Protein AF-A0A5N6W414-F1 (afdb_monomer)

Mean predicted aligned error: 6.63 Å

Organism: NCBI:txid1034304

Secondary structure (DSSP, 8-state):
-GGGTTS---SHHHHHHHHHHTT---PPPTT--HHHHHHHHHHHHHHHSTT-GGGG----TT--S-TT--S-SSGGGGGGGGGEEEPP-----------TTEEEEEEEEE--SSSSEEEEE-SEEE--SSS-PPEEEEEEEE-TTT-EEEES-SS--EEE-S--EEEEEEEETTS-EEES---

Radius of gyration: 15.77 Å; Cα contacts (8 Å, |Δi|>4): 378; chains: 1; bounding box: 46×35×44 Å

Foldseek 3Di:
DQVCQPPDQQALVSLVVVCVVVVHDDDDDPPDGSQLSQLLVLQRCCLVPVQALCQQQFADPVPPDFQQFSGDSDSNSCNVVPQKDAQDDDDDDDRDPDDSWKDKHKWWWDDPDDPQKTWTFRRIAGDDPDDDFFTKTFIWHQDPVVQWITGPHRHGIDGDDDDTDIWMWMQGSVNIIGTDDDD

Nearest PDB structures (foldseek):
  4j8t-assembly5_B  TM=4.044E-01  e=8.970E+00  Pseudomonas aeruginosa PAO1
  8u15-assembly1_A  TM=1.781E-01  e=3.665E+00  Homo sapiens
  8tzx-assembly1_A  TM=1.315E-01  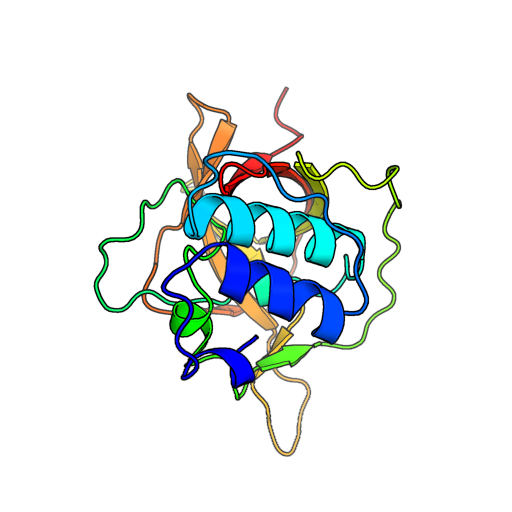e=3.253E+00  Homo sapiens

Structure (mmCIF, N/CA/C/O backbone):
data_AF-A0A5N6W414-F1
#
_entry.id   AF-A0A5N6W414-F1
#
loop_
_atom_site.group_PDB
_atom_site.id
_atom_site.type_symbol
_atom_site.label_atom_id
_atom_site.label_alt_id
_atom_site.label_comp_id
_atom_site.label_asym_id
_atom_site.label_entity_id
_atom_site.label_seq_id
_atom_site.pdbx_PDB_ins_code
_atom_site.Cartn_x
_atom_site.Cartn_y
_atom_site.Cartn_z
_atom_site.occupancy
_atom_site.B_iso_or_equiv
_atom_site.auth_seq_id
_atom_site.auth_comp_id
_atom_site.auth_asym_id
_atom_site.auth_atom_id
_atom_site.pdbx_PDB_model_num
ATOM 1 N N . MET A 1 1 ? -6.319 -2.894 -8.628 1.00 87.75 1 MET A N 1
ATOM 2 C CA . MET A 1 1 ? -5.210 -3.380 -9.493 1.00 87.75 1 MET A CA 1
ATOM 3 C C . MET A 1 1 ? -5.214 -4.884 -9.817 1.00 87.75 1 MET A C 1
ATOM 5 O O . MET A 1 1 ? -4.346 -5.335 -10.554 1.00 87.75 1 MET A O 1
ATOM 9 N N . SER A 1 2 ? -6.206 -5.665 -9.379 1.00 90.81 2 SER A N 1
ATOM 10 C CA . SER A 1 2 ? -6.250 -7.133 -9.552 1.00 90.81 2 SER A CA 1
ATOM 11 C C . SER A 1 2 ? -6.187 -7.644 -10.997 1.00 90.81 2 SER A C 1
ATOM 13 O O . SER A 1 2 ? -5.600 -8.690 -11.252 1.00 90.81 2 SER A O 1
ATOM 15 N N . TRP A 1 3 ? -6.728 -6.898 -11.964 1.00 90.00 3 TRP A N 1
ATOM 16 C CA . TRP A 1 3 ? -6.687 -7.264 -13.388 1.00 90.00 3 TRP A CA 1
ATOM 17 C C . TRP A 1 3 ? -5.260 -7.366 -13.956 1.00 90.00 3 TRP A C 1
ATOM 19 O O . TRP A 1 3 ? -5.049 -8.025 -14.974 1.00 90.00 3 TRP A O 1
ATOM 29 N N . ALA A 1 4 ? -4.282 -6.712 -13.322 1.00 89.38 4 ALA A N 1
ATOM 30 C CA . ALA A 1 4 ? -2.883 -6.755 -13.729 1.00 89.38 4 ALA A CA 1
ATOM 31 C C . ALA A 1 4 ? -2.127 -7.938 -13.100 1.00 89.38 4 ALA A C 1
ATOM 33 O O . ALA A 1 4 ? -1.052 -8.278 -13.573 1.00 89.38 4 ALA A O 1
ATOM 34 N N . ALA A 1 5 ? -2.671 -8.606 -12.081 1.00 89.00 5 ALA A N 1
ATOM 35 C CA . ALA A 1 5 ? -1.917 -9.533 -11.236 1.00 89.00 5 ALA A CA 1
ATOM 36 C C . ALA A 1 5 ? -1.292 -10.736 -11.968 1.00 89.00 5 ALA A C 1
ATOM 38 O O . ALA A 1 5 ? -0.283 -11.271 -11.520 1.00 89.00 5 ALA A O 1
ATOM 39 N N . THR A 1 6 ? -1.867 -11.155 -13.098 1.00 85.06 6 THR A N 1
ATOM 40 C CA . THR A 1 6 ? -1.380 -12.292 -13.901 1.00 85.06 6 THR A CA 1
ATOM 41 C C . THR A 1 6 ? -0.404 -11.893 -15.007 1.00 85.06 6 THR A C 1
ATOM 43 O O . THR A 1 6 ? 0.127 -12.757 -15.706 1.00 85.06 6 THR A O 1
ATOM 46 N N . ARG A 1 7 ? -0.170 -10.593 -15.209 1.00 83.06 7 ARG A N 1
ATOM 47 C CA . ARG A 1 7 ? 0.757 -10.103 -16.231 1.00 83.06 7 ARG A CA 1
ATOM 48 C C . ARG A 1 7 ? 2.195 -10.171 -15.713 1.00 83.06 7 ARG A C 1
ATOM 50 O O . ARG A 1 7 ? 2.460 -9.981 -14.530 1.00 83.06 7 ARG A O 1
ATOM 57 N N . ASN A 1 8 ? 3.136 -10.424 -16.621 1.00 78.31 8 ASN A N 1
ATOM 58 C CA . ASN A 1 8 ? 4.554 -10.470 -16.283 1.00 78.31 8 ASN A CA 1
ATOM 59 C C . ASN A 1 8 ? 5.132 -9.048 -16.197 1.00 78.31 8 ASN A C 1
ATOM 61 O O . ASN A 1 8 ? 5.276 -8.373 -17.217 1.00 78.31 8 ASN A O 1
ATOM 65 N N . TYR A 1 9 ? 5.490 -8.626 -14.984 1.00 80.06 9 TYR A N 1
ATOM 66 C CA . TYR A 1 9 ? 6.138 -7.346 -14.703 1.00 80.06 9 TYR A CA 1
ATOM 67 C C . TYR A 1 9 ? 7.567 -7.532 -14.199 1.00 80.06 9 TYR A C 1
ATOM 69 O O . TYR A 1 9 ? 7.955 -6.921 -13.218 1.00 80.06 9 TYR A O 1
ATOM 77 N N . ALA A 1 10 ? 8.375 -8.378 -14.839 1.00 76.44 10 ALA A N 1
ATOM 78 C CA . ALA A 1 10 ? 9.758 -8.606 -14.408 1.00 76.44 10 ALA A CA 1
ATOM 79 C C . ALA A 1 10 ? 10.692 -7.384 -14.578 1.00 76.44 10 ALA A C 1
ATOM 81 O O . ALA A 1 10 ? 11.828 -7.415 -14.109 1.00 76.44 10 ALA A O 1
ATOM 82 N N . THR A 1 11 ? 10.255 -6.317 -15.257 1.00 78.38 11 THR A N 1
ATOM 83 C CA . THR A 1 11 ? 11.082 -5.139 -15.563 1.00 78.38 11 THR A CA 1
ATOM 84 C C . THR A 1 11 ? 10.368 -3.829 -15.221 1.00 78.38 11 THR A C 1
ATOM 86 O O . THR A 1 11 ? 9.145 -3.725 -15.317 1.00 78.38 11 THR A O 1
ATOM 89 N N . SER A 1 12 ? 11.140 -2.788 -14.886 1.00 80.12 12 SER A N 1
ATOM 90 C CA . SER A 1 12 ? 10.622 -1.418 -14.704 1.00 80.12 12 SER A CA 1
ATOM 91 C C . SER A 1 12 ? 9.915 -0.890 -15.972 1.00 80.12 12 SER A C 1
ATOM 93 O O . SER A 1 12 ? 8.897 -0.206 -15.887 1.00 80.12 12 SER A O 1
ATOM 95 N N . ASP A 1 13 ? 10.353 -1.307 -17.168 1.00 79.50 13 ASP A N 1
ATOM 96 C CA . ASP A 1 13 ? 9.666 -1.004 -18.436 1.00 79.50 13 ASP A CA 1
ATOM 97 C C . ASP A 1 13 ? 8.224 -1.533 -18.488 1.00 79.50 13 ASP A C 1
ATOM 99 O O . ASP A 1 13 ? 7.312 -0.853 -18.973 1.00 79.50 13 ASP A O 1
ATOM 103 N N . ALA A 1 14 ? 7.991 -2.729 -17.944 1.00 82.25 14 ALA A N 1
ATOM 104 C CA . ALA A 1 14 ? 6.652 -3.296 -17.860 1.00 82.25 14 ALA A CA 1
ATOM 105 C C . ALA A 1 14 ? 5.765 -2.489 -16.893 1.00 82.25 14 ALA A C 1
ATOM 107 O O . ALA A 1 14 ? 4.592 -2.253 -17.189 1.00 82.25 14 ALA A O 1
ATOM 108 N N . VAL A 1 15 ? 6.323 -1.992 -15.781 1.00 83.56 15 VAL A N 1
ATOM 109 C CA . VAL A 1 15 ? 5.617 -1.089 -14.853 1.00 83.56 15 VAL A CA 1
ATOM 110 C C . VAL A 1 15 ? 5.290 0.241 -15.529 1.00 83.56 15 VAL A C 1
ATOM 112 O O . VAL A 1 15 ? 4.165 0.726 -15.433 1.00 83.56 15 VAL A O 1
ATOM 115 N N . HIS A 1 16 ? 6.209 0.807 -16.310 1.00 84.44 16 HIS A N 1
ATOM 116 C CA . HIS A 1 16 ? 5.942 2.030 -17.067 1.00 84.44 16 HIS A CA 1
ATOM 117 C C . HIS A 1 16 ? 4.853 1.877 -18.132 1.00 84.44 16 HIS A C 1
ATOM 119 O O . HIS A 1 16 ? 4.285 2.885 -18.544 1.00 84.44 16 HIS A O 1
ATOM 125 N N . SER A 1 17 ? 4.508 0.656 -18.543 1.00 86.38 17 SER A N 1
ATOM 126 C CA . SER A 1 17 ? 3.346 0.419 -19.407 1.00 86.38 17 SER A CA 1
ATOM 127 C C . SER A 1 17 ? 2.013 0.577 -18.655 1.00 86.38 17 SER A C 1
ATOM 129 O O . SER A 1 17 ? 1.001 0.915 -19.267 1.00 86.38 17 SER A O 1
ATOM 131 N N . LEU A 1 18 ? 1.995 0.401 -17.325 1.00 86.25 18 LEU A N 1
ATOM 132 C CA . LEU A 1 18 ? 0.796 0.591 -16.496 1.00 86.25 18 LEU A CA 1
ATOM 133 C C . LEU A 1 18 ? 0.374 2.056 -16.397 1.00 86.25 18 LEU A C 1
ATOM 135 O O . LEU A 1 18 ? -0.824 2.330 -16.384 1.00 86.25 18 LEU A O 1
ATOM 139 N N . LYS A 1 19 ? 1.323 3.001 -16.377 1.00 83.88 19 LYS A N 1
ATOM 140 C CA . LYS A 1 19 ? 0.998 4.435 -16.258 1.00 83.88 19 LYS A CA 1
ATOM 141 C C . LYS A 1 19 ? 0.050 4.908 -17.368 1.00 83.88 19 LYS A C 1
ATOM 143 O O . LYS A 1 19 ? -0.863 5.681 -17.107 1.00 83.88 19 LYS A O 1
ATOM 148 N N . GLY A 1 20 ? 0.212 4.369 -18.583 1.00 81.56 20 GLY A N 1
ATOM 149 C CA . GLY A 1 20 ? -0.663 4.660 -19.720 1.00 81.56 20 GLY A CA 1
ATOM 150 C C . GLY A 1 20 ? -2.079 4.112 -19.538 1.00 81.56 20 GLY A C 1
ATOM 151 O O . GLY A 1 20 ? -3.034 4.755 -19.953 1.00 81.56 20 GLY A O 1
ATOM 152 N N . MET A 1 21 ? -2.235 2.969 -18.862 1.00 86.31 21 MET A N 1
ATOM 153 C CA . MET A 1 21 ? -3.556 2.406 -18.554 1.00 86.31 21 MET A CA 1
ATOM 154 C C . MET A 1 21 ? -4.308 3.210 -17.489 1.00 86.31 21 MET A C 1
ATOM 156 O O . MET A 1 21 ? -5.531 3.272 -17.537 1.00 86.31 21 MET A O 1
ATOM 160 N N . PHE A 1 22 ? -3.584 3.834 -16.558 1.00 84.69 22 PHE A N 1
ATOM 161 C CA . PHE A 1 22 ? -4.154 4.739 -15.556 1.00 84.69 22 PHE A CA 1
ATOM 162 C C . PHE A 1 22 ? -4.227 6.198 -16.022 1.00 84.69 22 PHE A C 1
ATOM 164 O O . PHE A 1 22 ? -4.724 7.042 -15.288 1.00 84.69 22 PHE A O 1
ATOM 171 N N . ASN A 1 23 ? -3.750 6.504 -17.234 1.00 85.50 23 ASN A N 1
ATOM 172 C CA . ASN A 1 23 ? -3.661 7.867 -17.759 1.00 85.50 23 ASN A CA 1
ATOM 173 C C . ASN A 1 23 ? -2.905 8.835 -16.819 1.00 85.50 23 ASN A C 1
ATOM 175 O O . ASN A 1 23 ? -3.286 9.994 -16.670 1.00 85.50 23 ASN A O 1
ATOM 179 N N . VAL A 1 24 ? -1.828 8.356 -16.183 1.00 85.81 24 VAL A N 1
ATOM 180 C CA . VAL A 1 24 ? -0.984 9.153 -15.279 1.00 85.81 24 VAL A CA 1
ATOM 181 C C . VAL A 1 24 ? 0.400 9.406 -15.872 1.00 85.81 24 VAL A C 1
ATOM 183 O O . VAL A 1 24 ? 0.949 8.589 -16.621 1.00 85.81 24 VAL A O 1
ATOM 186 N N . SER A 1 25 ? 0.990 10.548 -15.518 1.00 84.56 25 SER A N 1
ATOM 187 C CA . SER A 1 25 ? 2.354 10.901 -15.912 1.00 84.56 25 SER A CA 1
ATOM 188 C C . SER A 1 25 ? 3.340 10.479 -14.830 1.00 84.56 25 SER A C 1
ATOM 190 O O . SER A 1 25 ? 3.178 10.837 -13.673 1.00 84.56 25 SER A O 1
ATOM 192 N N . MET A 1 26 ? 4.365 9.725 -15.221 1.00 84.81 26 MET A N 1
ATOM 193 C CA . MET A 1 26 ? 5.461 9.298 -14.351 1.00 84.81 26 MET A CA 1
ATOM 194 C C . MET A 1 26 ? 6.759 9.313 -15.153 1.00 84.81 26 MET A C 1
ATOM 196 O O . MET A 1 26 ? 6.832 8.705 -16.237 1.00 84.81 26 MET A O 1
ATOM 200 N N . THR A 1 27 ? 7.787 9.969 -14.617 1.00 84.69 27 THR A N 1
ATOM 201 C CA . THR A 1 27 ? 9.096 10.062 -15.277 1.00 84.69 27 THR A CA 1
ATOM 202 C C . THR A 1 27 ? 9.930 8.818 -14.983 1.00 84.69 27 THR A C 1
ATOM 204 O O . THR A 1 27 ? 10.053 8.391 -13.834 1.00 84.69 27 THR A O 1
ATOM 207 N N . ARG A 1 28 ? 10.532 8.221 -16.015 1.00 83.75 28 ARG A N 1
ATOM 208 C CA . ARG A 1 28 ? 11.426 7.066 -15.853 1.00 83.75 28 ARG A CA 1
ATOM 209 C C . ARG A 1 28 ? 12.725 7.490 -15.168 1.00 83.75 28 ARG A C 1
ATOM 211 O O . ARG A 1 28 ? 13.357 8.442 -15.621 1.00 83.75 28 ARG A O 1
ATOM 218 N N . LYS A 1 29 ? 13.143 6.769 -14.122 1.00 86.62 29 LYS A N 1
ATOM 219 C CA . LYS A 1 29 ? 14.473 6.931 -13.512 1.00 86.62 29 LYS A CA 1
ATOM 220 C C . LYS A 1 29 ? 15.451 5.898 -14.088 1.00 86.62 29 LYS A C 1
ATOM 222 O O . LYS A 1 29 ? 15.064 4.794 -14.470 1.00 86.62 29 LYS A O 1
ATOM 227 N N . ILE A 1 30 ? 16.725 6.274 -14.194 1.00 79.88 30 ILE A N 1
ATOM 228 C CA . ILE A 1 30 ? 17.803 5.372 -14.632 1.00 79.88 30 ILE A CA 1
ATOM 229 C C . ILE A 1 30 ? 18.145 4.431 -13.465 1.00 79.88 30 ILE A C 1
ATOM 231 O O . ILE A 1 30 ? 18.254 4.893 -12.334 1.00 79.88 30 ILE A O 1
ATOM 235 N N . ASN A 1 31 ? 18.330 3.135 -13.744 1.00 83.81 31 ASN A N 1
ATOM 236 C CA . ASN A 1 31 ? 18.654 2.083 -12.760 1.00 83.81 31 ASN A CA 1
ATOM 237 C C . ASN A 1 31 ? 17.603 1.860 -11.658 1.00 83.81 31 ASN A C 1
ATOM 239 O O . ASN A 1 31 ? 17.925 1.369 -10.581 1.00 83.81 31 ASN A O 1
ATOM 243 N N . GLU A 1 32 ? 16.348 2.207 -11.923 1.00 89.00 32 GLU A N 1
ATOM 244 C CA . GLU A 1 32 ? 15.246 1.968 -10.997 1.00 89.00 32 GLU A CA 1
ATOM 245 C C . GLU A 1 32 ? 14.843 0.488 -10.978 1.00 89.00 32 GLU A C 1
ATOM 247 O O . GLU A 1 32 ? 14.659 -0.129 -12.035 1.00 89.00 32 GLU A O 1
ATOM 252 N N . SER A 1 33 ? 14.696 -0.082 -9.779 1.00 91.00 33 SER A N 1
ATOM 253 C CA . SER A 1 33 ? 14.178 -1.440 -9.639 1.00 91.00 33 SER A CA 1
ATOM 254 C C . SER A 1 33 ? 12.692 -1.496 -10.010 1.00 91.00 33 SER A C 1
ATOM 256 O O . SER A 1 33 ? 11.996 -0.484 -10.097 1.00 91.00 33 SER A O 1
ATOM 258 N N . MET A 1 34 ? 12.178 -2.698 -10.251 1.00 91.44 34 MET A N 1
ATOM 259 C CA . MET A 1 34 ? 10.762 -2.867 -10.567 1.00 91.44 34 MET A CA 1
ATOM 260 C C . MET A 1 34 ? 9.852 -2.441 -9.404 1.00 91.44 34 MET A C 1
ATOM 262 O O . MET A 1 34 ? 8.878 -1.728 -9.643 1.00 91.44 34 MET A O 1
ATOM 266 N N . SER A 1 35 ? 10.201 -2.814 -8.168 1.00 92.19 35 SER A N 1
ATOM 267 C CA . SER A 1 35 ? 9.450 -2.435 -6.966 1.00 92.19 35 SER A CA 1
ATOM 268 C C . SER A 1 35 ? 9.484 -0.927 -6.735 1.00 92.19 35 SER A C 1
ATOM 270 O O . SER A 1 35 ? 8.439 -0.345 -6.475 1.00 92.19 35 SER A O 1
ATOM 272 N N . ASP A 1 36 ? 10.631 -0.267 -6.930 1.00 92.19 36 ASP A N 1
ATOM 273 C CA . ASP A 1 36 ? 10.733 1.194 -6.775 1.00 92.19 36 ASP A CA 1
ATOM 274 C C . ASP A 1 36 ? 9.863 1.929 -7.804 1.00 92.19 36 ASP A C 1
ATOM 276 O O . ASP A 1 36 ? 9.103 2.840 -7.460 1.00 92.19 36 ASP A O 1
ATOM 280 N N . ALA A 1 37 ? 9.907 1.488 -9.068 1.00 92.62 37 ALA A N 1
ATOM 281 C CA . ALA A 1 37 ? 9.039 2.028 -10.110 1.00 92.62 37 ALA A CA 1
ATOM 282 C C . ALA A 1 37 ? 7.557 1.807 -9.767 1.00 92.62 37 ALA A C 1
ATOM 284 O O . ALA A 1 37 ? 6.717 2.678 -10.004 1.00 92.62 37 ALA A O 1
ATOM 285 N N . PHE A 1 38 ? 7.220 0.651 -9.194 1.00 94.38 38 PHE A N 1
ATOM 286 C CA . PHE A 1 38 ? 5.847 0.333 -8.833 1.00 94.38 38 PHE A CA 1
ATOM 287 C C . PHE A 1 38 ? 5.367 1.104 -7.596 1.00 94.38 38 PHE A C 1
ATOM 289 O O . PHE A 1 38 ? 4.232 1.573 -7.592 1.00 94.38 38 PHE A O 1
ATOM 296 N N . HIS A 1 39 ? 6.209 1.329 -6.587 1.00 94.94 39 HIS A N 1
ATOM 297 C CA . HIS A 1 39 ? 5.895 2.191 -5.444 1.00 94.94 39 HIS A CA 1
ATOM 298 C C . HIS A 1 39 ? 5.621 3.628 -5.882 1.00 94.94 39 HIS A C 1
ATOM 300 O O . HIS A 1 39 ? 4.617 4.215 -5.488 1.00 94.94 39 HIS A O 1
ATOM 306 N N . ARG A 1 40 ? 6.450 4.188 -6.766 1.00 93.00 40 ARG A N 1
ATOM 307 C CA . ARG A 1 40 ? 6.208 5.534 -7.305 1.00 93.00 40 ARG A CA 1
ATOM 308 C C . ARG A 1 40 ? 4.929 5.618 -8.124 1.00 93.00 40 ARG A C 1
ATOM 310 O O . ARG A 1 40 ? 4.203 6.599 -8.003 1.00 93.00 40 ARG A O 1
ATOM 317 N N . LEU A 1 41 ? 4.626 4.595 -8.927 1.00 93.00 41 LEU A N 1
ATOM 318 C CA . LEU A 1 41 ? 3.341 4.529 -9.619 1.00 93.00 41 LEU A CA 1
ATOM 319 C C . LEU A 1 41 ? 2.186 4.553 -8.610 1.00 93.00 41 LEU A C 1
ATOM 321 O O . LEU A 1 41 ? 1.246 5.313 -8.799 1.00 93.00 41 LEU A O 1
ATOM 325 N N . GLN A 1 42 ? 2.267 3.775 -7.529 1.00 94.31 42 GLN A N 1
ATOM 326 C CA . GLN A 1 42 ? 1.251 3.773 -6.473 1.00 94.31 42 GLN A CA 1
ATOM 327 C C . GLN A 1 42 ? 1.126 5.141 -5.783 1.00 94.31 42 GLN A C 1
ATOM 329 O O . GLN A 1 42 ? 0.006 5.591 -5.574 1.00 94.31 42 GLN A O 1
ATOM 334 N N . VAL A 1 43 ? 2.231 5.849 -5.515 1.00 92.12 43 VAL A N 1
ATOM 335 C CA . VAL A 1 43 ? 2.214 7.236 -4.999 1.00 92.12 43 VAL A CA 1
ATOM 336 C C . VAL A 1 43 ? 1.462 8.178 -5.946 1.00 92.12 43 VAL A C 1
ATOM 338 O O . VAL A 1 43 ? 0.613 8.949 -5.505 1.00 92.12 43 VAL A O 1
ATOM 341 N N . ILE A 1 44 ? 1.705 8.083 -7.255 1.00 90.56 44 ILE A N 1
ATOM 342 C CA . ILE A 1 44 ? 1.007 8.901 -8.260 1.00 90.56 44 ILE A CA 1
ATOM 343 C C . ILE A 1 44 ? -0.481 8.535 -8.338 1.00 90.56 44 ILE A C 1
ATOM 345 O O . ILE A 1 44 ? -1.328 9.413 -8.507 1.00 90.56 44 ILE A O 1
ATOM 349 N N . LEU A 1 45 ? -0.823 7.250 -8.195 1.00 90.56 45 LEU A N 1
ATOM 350 C CA . LEU A 1 45 ? -2.216 6.809 -8.123 1.00 90.56 45 LEU A CA 1
ATOM 351 C C . LEU A 1 45 ? -2.909 7.353 -6.875 1.00 90.56 45 LEU A C 1
ATOM 353 O O . LEU A 1 45 ? -4.033 7.819 -6.990 1.00 90.56 45 LEU A O 1
ATOM 357 N N . ILE A 1 46 ? -2.238 7.371 -5.724 1.00 90.06 46 ILE A N 1
ATOM 358 C CA . ILE A 1 46 ? -2.758 7.984 -4.496 1.00 90.06 46 ILE A CA 1
ATOM 359 C C . ILE A 1 46 ? -3.014 9.482 -4.705 1.00 90.06 46 ILE A C 1
ATOM 361 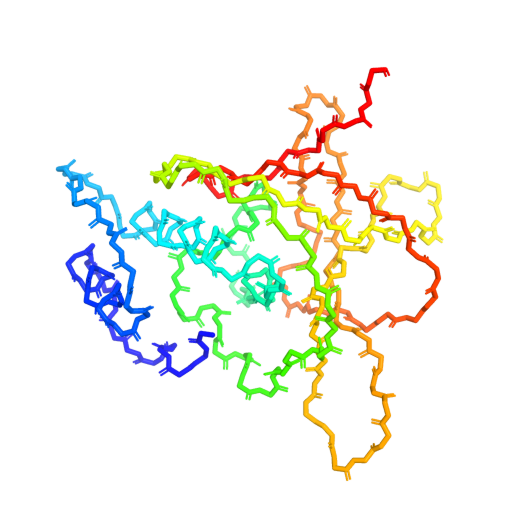O O . ILE A 1 46 ? -4.063 9.980 -4.318 1.00 90.06 46 ILE A O 1
ATOM 365 N N . GLN A 1 47 ? -2.103 10.205 -5.361 1.00 86.19 47 GLN A N 1
ATOM 366 C CA . GLN A 1 47 ? -2.308 11.626 -5.680 1.00 86.19 47 GLN A CA 1
ATOM 367 C C . GLN A 1 47 ? -3.475 11.845 -6.659 1.00 86.19 47 GLN A C 1
ATOM 369 O O . GLN A 1 47 ? -4.197 12.831 -6.552 1.00 86.19 47 GLN A O 1
ATOM 374 N N . SER A 1 48 ? -3.658 10.933 -7.619 1.00 85.44 48 SER A N 1
ATOM 375 C CA . SER A 1 48 ? -4.684 11.044 -8.669 1.00 85.44 48 SER A CA 1
ATOM 376 C C . SER A 1 48 ? -6.070 10.569 -8.214 1.00 85.44 48 SER A C 1
ATOM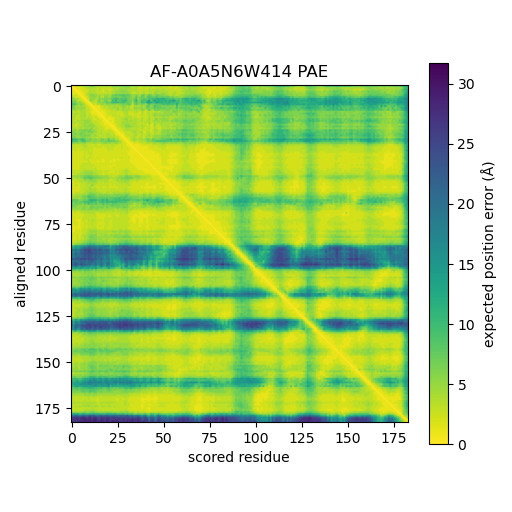 378 O O . SER A 1 48 ? -7.085 11.035 -8.729 1.00 85.44 48 SER A O 1
ATOM 380 N N . TYR A 1 49 ? -6.109 9.630 -7.267 1.00 85.50 49 TYR A N 1
ATOM 381 C CA . TYR A 1 49 ? -7.294 8.928 -6.769 1.00 85.50 49 TYR A CA 1
ATOM 382 C C . TYR A 1 49 ? -7.239 8.832 -5.241 1.00 85.50 49 TYR A C 1
ATOM 384 O O . TYR A 1 49 ? -7.300 7.759 -4.652 1.00 85.50 49 TYR A O 1
ATOM 392 N N . SER A 1 50 ? -7.109 9.976 -4.593 1.00 79.81 50 SER A N 1
ATOM 393 C CA . SER A 1 50 ? -6.944 10.144 -3.144 1.00 79.81 50 SER A CA 1
ATOM 394 C C . SER A 1 50 ? -8.009 9.496 -2.257 1.00 79.81 50 SER A C 1
ATOM 396 O O . SER A 1 50 ? -7.745 9.201 -1.095 1.00 79.81 50 SER A O 1
ATOM 398 N N . TYR A 1 51 ? -9.205 9.266 -2.794 1.00 83.75 51 TYR A N 1
ATOM 399 C CA . TYR A 1 51 ? -10.294 8.572 -2.112 1.00 83.75 51 TYR A CA 1
ATOM 400 C C . TYR A 1 51 ? -10.201 7.044 -2.221 1.00 83.75 51 TYR A C 1
ATOM 402 O O . TYR A 1 51 ? -10.900 6.336 -1.496 1.00 83.75 51 TYR A O 1
ATOM 410 N N . ASP A 1 52 ? -9.389 6.523 -3.145 1.00 87.62 52 ASP A N 1
ATOM 411 C CA . ASP A 1 52 ? -9.216 5.095 -3.391 1.00 87.62 52 ASP A CA 1
ATOM 412 C C . ASP A 1 52 ? -8.005 4.560 -2.621 1.00 87.62 52 ASP A C 1
ATOM 414 O O . ASP A 1 52 ? -6.877 4.485 -3.113 1.00 87.62 52 ASP A O 1
ATOM 418 N N . LEU A 1 53 ? -8.264 4.129 -1.388 1.00 91.06 53 LEU A N 1
ATOM 419 C CA . LEU A 1 53 ? -7.255 3.514 -0.528 1.00 91.06 53 LEU A CA 1
ATOM 420 C C . LEU A 1 53 ? -7.150 1.993 -0.738 1.00 91.06 53 LEU A C 1
ATOM 422 O O . LEU A 1 53 ? -6.435 1.315 0.004 1.00 91.06 53 LEU A O 1
ATOM 426 N N . SER A 1 54 ? -7.778 1.435 -1.786 1.00 92.94 54 SER A N 1
ATOM 427 C CA . SER A 1 54 ? -7.613 0.017 -2.153 1.00 92.94 54 SER A CA 1
ATOM 428 C C . SER A 1 54 ? -6.171 -0.331 -2.545 1.00 92.94 54 SER A C 1
ATOM 430 O O . SER A 1 54 ? -5.800 -1.506 -2.587 1.00 92.94 54 SER A O 1
ATOM 432 N N . ILE A 1 55 ? -5.333 0.688 -2.761 1.00 94.19 55 ILE A N 1
ATOM 433 C CA . ILE A 1 55 ? -3.884 0.582 -2.935 1.00 94.19 55 ILE A CA 1
ATOM 434 C C . ILE A 1 55 ? -3.198 -0.199 -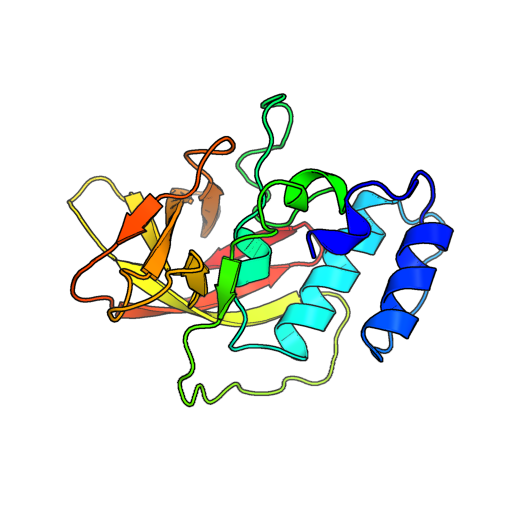1.805 1.00 94.19 55 ILE A C 1
ATOM 436 O O . ILE A 1 55 ? -2.233 -0.908 -2.063 1.00 94.19 55 ILE A O 1
ATOM 440 N N . PHE A 1 56 ? -3.730 -0.146 -0.579 1.00 95.50 56 PHE A N 1
ATOM 441 C CA . PHE A 1 56 ? -3.186 -0.852 0.586 1.00 95.50 56 PHE A CA 1
ATOM 442 C C . PHE A 1 56 ? -3.813 -2.242 0.807 1.00 95.50 56 PHE A C 1
ATOM 444 O O . PHE A 1 56 ? -3.426 -2.962 1.727 1.00 95.50 56 PHE A O 1
ATOM 451 N N . ALA A 1 57 ? -4.778 -2.653 -0.024 1.00 95.56 57 ALA A N 1
ATOM 452 C CA . ALA A 1 57 ? -5.531 -3.900 0.149 1.00 95.56 57 ALA A CA 1
ATOM 453 C C . ALA A 1 57 ? -4.796 -5.157 -0.348 1.00 95.56 57 ALA A C 1
ATOM 455 O O . ALA A 1 57 ? -5.347 -6.256 -0.267 1.00 95.56 57 ALA A O 1
ATOM 456 N N . TRP A 1 58 ? -3.583 -5.009 -0.888 1.00 95.62 58 TRP A N 1
ATOM 457 C CA . TRP A 1 58 ? -2.772 -6.122 -1.383 1.00 95.62 58 TRP A CA 1
ATOM 458 C C . TRP A 1 58 ? -2.505 -7.163 -0.293 1.00 95.62 58 TRP A C 1
ATOM 460 O O . TRP A 1 58 ? -2.563 -6.859 0.900 1.00 95.62 58 TRP A O 1
ATOM 470 N N . THR A 1 59 ? -2.189 -8.388 -0.696 1.00 93.62 59 THR A N 1
ATOM 471 C CA . THR A 1 59 ? -1.835 -9.487 0.208 1.00 93.62 59 THR A CA 1
ATOM 472 C C . THR A 1 59 ? -0.584 -10.204 -0.281 1.00 93.62 59 THR A C 1
ATOM 474 O O . THR A 1 59 ? -0.436 -10.433 -1.478 1.00 93.62 59 THR A O 1
ATOM 477 N N . ASP A 1 60 ? 0.272 -10.618 0.648 1.00 91.44 60 ASP A N 1
ATOM 478 C CA . ASP A 1 60 ? 1.446 -11.448 0.390 1.00 91.44 60 ASP A CA 1
ATOM 479 C C . ASP A 1 60 ? 1.344 -12.774 1.160 1.00 91.44 60 ASP A C 1
ATOM 481 O O . ASP A 1 60 ? 1.603 -12.850 2.365 1.00 91.44 60 ASP A O 1
ATOM 485 N N . GLU A 1 61 ? 0.976 -13.841 0.449 1.00 84.94 61 GLU A N 1
ATOM 486 C CA . GLU A 1 61 ? 0.907 -15.199 1.004 1.00 84.94 61 GLU A CA 1
ATOM 487 C C . GLU A 1 61 ? 2.289 -15.782 1.329 1.00 84.94 61 GLU A C 1
ATOM 489 O O . GLU A 1 61 ? 2.403 -16.648 2.201 1.00 84.94 61 GLU A O 1
ATOM 494 N N . THR A 1 62 ? 3.345 -15.292 0.671 1.00 85.50 62 THR A N 1
ATOM 495 C CA . THR A 1 62 ? 4.719 -15.764 0.895 1.00 85.50 62 THR A CA 1
ATOM 496 C C . THR A 1 62 ? 5.293 -15.247 2.213 1.00 85.50 62 THR A C 1
ATOM 498 O O . THR A 1 62 ? 6.193 -15.872 2.775 1.00 85.50 62 THR A O 1
ATOM 501 N N . ARG A 1 63 ? 4.723 -14.155 2.749 1.00 81.94 63 ARG A N 1
ATOM 502 C CA . ARG A 1 63 ? 5.160 -13.451 3.967 1.00 81.94 63 ARG A CA 1
ATOM 503 C C . ARG A 1 63 ? 6.621 -12.994 3.907 1.00 81.94 63 ARG A C 1
ATOM 505 O O . ARG A 1 63 ? 7.281 -12.911 4.943 1.00 81.94 63 ARG A O 1
ATOM 512 N N . LEU A 1 64 ? 7.120 -12.731 2.704 1.00 84.44 64 LEU A N 1
ATOM 513 C CA . LEU A 1 64 ? 8.470 -12.225 2.462 1.00 84.44 64 LEU A CA 1
ATOM 514 C C . LEU A 1 64 ? 8.494 -10.693 2.398 1.00 84.44 64 LEU A C 1
ATOM 516 O O . LEU A 1 64 ? 9.562 -10.096 2.521 1.00 84.44 64 LEU A O 1
ATOM 520 N N . HIS A 1 65 ? 7.332 -10.058 2.227 1.00 86.62 65 HIS A N 1
ATOM 521 C CA . HIS A 1 65 ? 7.199 -8.610 2.200 1.00 86.62 65 HIS A CA 1
ATOM 522 C C . HIS A 1 65 ? 7.564 -7.987 3.563 1.00 86.62 65 HIS A C 1
ATOM 524 O O . HIS A 1 65 ? 7.167 -8.478 4.625 1.00 86.62 65 HIS A O 1
ATOM 530 N N . SER A 1 66 ? 8.327 -6.888 3.546 1.00 90.12 66 SER A N 1
ATOM 531 C CA . SER A 1 66 ? 8.710 -6.171 4.769 1.00 90.12 66 SER A CA 1
ATOM 532 C C . SER A 1 66 ? 7.505 -5.494 5.415 1.00 90.12 66 SER A C 1
ATOM 534 O O . SER A 1 66 ? 6.795 -4.737 4.767 1.00 90.12 66 SER A O 1
ATOM 536 N N . ARG A 1 67 ? 7.297 -5.683 6.719 1.00 89.88 67 ARG A N 1
ATOM 537 C CA . ARG A 1 67 ? 6.162 -5.060 7.423 1.00 89.88 67 ARG A CA 1
ATOM 538 C C . ARG A 1 67 ? 6.217 -3.533 7.434 1.00 89.88 67 ARG A C 1
ATOM 540 O O . ARG A 1 67 ? 5.169 -2.910 7.552 1.00 89.88 67 ARG A O 1
ATOM 547 N N . ASP A 1 68 ? 7.396 -2.949 7.258 1.00 92.19 68 ASP A N 1
ATOM 548 C CA . ASP A 1 68 ? 7.600 -1.495 7.240 1.00 92.19 68 ASP A CA 1
ATOM 549 C C . ASP A 1 68 ? 7.178 -0.853 5.907 1.00 92.19 68 ASP A C 1
ATOM 551 O O . ASP A 1 68 ? 7.135 0.373 5.791 1.00 92.19 68 ASP A O 1
ATOM 555 N N . ILE A 1 69 ? 6.903 -1.676 4.891 1.00 93.94 69 ILE A N 1
ATOM 556 C CA . ILE A 1 69 ? 6.476 -1.258 3.559 1.00 93.94 69 ILE A CA 1
ATOM 557 C C . ILE A 1 69 ? 4.979 -1.559 3.445 1.00 93.94 69 ILE A C 1
ATOM 559 O O . ILE A 1 69 ? 4.535 -2.702 3.546 1.00 93.94 69 ILE A O 1
ATOM 563 N N . LEU A 1 70 ? 4.180 -0.504 3.288 1.00 95.94 70 LEU A N 1
ATOM 564 C CA . LEU A 1 70 ? 2.725 -0.597 3.157 1.00 95.94 70 LEU A CA 1
ATOM 565 C C . LEU A 1 70 ? 2.271 -0.572 1.697 1.00 95.94 70 LEU A C 1
ATOM 567 O O . LEU A 1 70 ? 1.124 -0.925 1.435 1.00 95.94 70 LEU A O 1
ATOM 571 N N . LEU A 1 71 ? 3.124 -0.165 0.756 1.00 96.38 71 LEU A N 1
ATOM 572 C CA . LEU A 1 71 ? 2.849 -0.292 -0.676 1.00 96.38 71 LEU A CA 1
ATOM 573 C C . LEU A 1 71 ? 3.210 -1.689 -1.184 1.00 96.38 71 LEU A C 1
ATOM 575 O O . LEU A 1 71 ? 4.088 -2.350 -0.649 1.00 96.38 71 LEU A O 1
ATOM 579 N N . ALA A 1 72 ? 2.523 -2.138 -2.228 1.00 95.31 72 ALA A N 1
ATOM 580 C CA . ALA A 1 72 ? 2.797 -3.435 -2.829 1.00 95.31 72 ALA A CA 1
ATOM 581 C C . ALA A 1 72 ? 4.114 -3.408 -3.619 1.00 95.31 72 ALA A C 1
ATOM 583 O O . ALA A 1 72 ? 4.387 -2.439 -4.323 1.00 95.31 72 ALA A O 1
ATOM 584 N N . ASN A 1 73 ? 4.878 -4.496 -3.615 1.00 93.31 73 ASN A N 1
ATOM 585 C CA . ASN A 1 73 ? 6.109 -4.618 -4.401 1.00 93.31 73 ASN A CA 1
ATOM 586 C C . ASN A 1 73 ? 5.828 -4.945 -5.870 1.00 93.31 73 ASN A C 1
ATOM 588 O O . ASN A 1 73 ? 6.67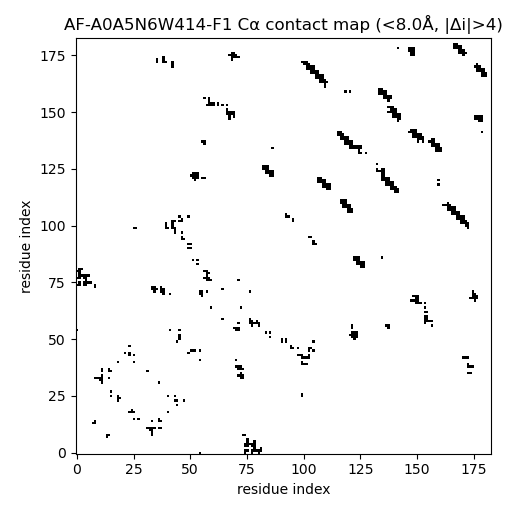5 -4.712 -6.733 1.00 93.31 73 ASN A O 1
ATOM 592 N N . SER A 1 74 ? 4.656 -5.511 -6.175 1.00 92.38 74 SER A N 1
ATOM 593 C CA . SER A 1 74 ? 4.274 -5.826 -7.552 1.00 92.38 74 SER A CA 1
ATOM 594 C C . SER A 1 74 ? 2.758 -5.976 -7.736 1.00 92.38 74 SER A C 1
ATOM 596 O O . SER A 1 74 ? 2.033 -6.218 -6.769 1.00 92.38 74 SER A O 1
ATOM 598 N N . PRO A 1 75 ? 2.247 -5.902 -8.981 1.00 92.50 75 PRO A N 1
ATOM 599 C CA . PRO A 1 75 ? 0.827 -6.107 -9.257 1.00 92.50 75 PRO A CA 1
ATOM 600 C C . PRO A 1 75 ? 0.271 -7.476 -8.837 1.00 92.50 75 PRO A C 1
ATOM 602 O O . PRO A 1 75 ? -0.939 -7.590 -8.641 1.00 92.50 75 PRO A O 1
ATOM 605 N N . SER A 1 76 ? 1.110 -8.513 -8.713 1.00 91.94 76 SER A N 1
ATOM 606 C CA . SER A 1 76 ? 0.654 -9.865 -8.355 1.00 91.94 76 SER A CA 1
ATOM 607 C C . SER A 1 76 ? 0.084 -9.939 -6.937 1.00 91.94 76 SER A C 1
ATOM 609 O O . SER A 1 76 ? -0.848 -10.706 -6.704 1.00 91.94 76 SER A O 1
ATOM 611 N N . GLU A 1 77 ? 0.541 -9.079 -6.021 1.00 93.44 77 GLU A N 1
ATOM 612 C CA . GLU A 1 77 ? 0.030 -8.991 -4.643 1.00 93.44 77 GLU A CA 1
ATOM 613 C C . GLU A 1 77 ? -1.430 -8.490 -4.589 1.00 93.44 77 GLU A C 1
ATOM 615 O O . GLU A 1 77 ? -2.105 -8.619 -3.570 1.00 93.44 77 GLU A O 1
ATOM 620 N N . PHE A 1 78 ? -1.972 -7.977 -5.702 1.00 94.56 78 PHE A N 1
ATOM 621 C CA . PHE A 1 78 ? -3.383 -7.602 -5.832 1.00 94.56 78 PHE A CA 1
ATOM 622 C C . PHE A 1 78 ? -4.275 -8.712 -6.411 1.00 94.56 78 PHE A C 1
ATOM 624 O O . PHE A 1 78 ? -5.447 -8.446 -6.694 1.00 94.56 78 PHE A O 1
ATOM 631 N N . ALA A 1 79 ? -3.777 -9.938 -6.622 1.00 92.62 79 ALA A N 1
ATOM 632 C CA . ALA A 1 79 ? -4.547 -11.030 -7.239 1.00 92.62 79 ALA A CA 1
ATOM 633 C C . ALA A 1 79 ? -5.904 -11.276 -6.549 1.00 92.62 79 ALA A C 1
ATOM 635 O O . ALA A 1 79 ? -6.927 -11.456 -7.216 1.00 92.62 79 ALA A O 1
ATOM 636 N N . SER A 1 80 ? -5.930 -11.184 -5.219 1.00 91.00 80 SER A N 1
ATOM 637 C CA . SER A 1 80 ? -7.119 -11.405 -4.386 1.00 91.00 80 SER A CA 1
ATOM 638 C C . SER A 1 80 ? -8.086 -10.210 -4.343 1.00 91.00 80 SER A C 1
ATOM 640 O O . SER A 1 80 ? -9.188 -10.320 -3.812 1.00 91.00 80 SER A O 1
ATOM 642 N N . CYS A 1 81 ? -7.738 -9.070 -4.947 1.00 92.56 81 CYS A N 1
ATOM 643 C CA . CYS A 1 81 ? -8.526 -7.834 -4.878 1.00 92.56 81 CYS A CA 1
ATOM 644 C C . CYS A 1 81 ? -9.597 -7.713 -5.986 1.00 92.56 81 CYS A C 1
ATOM 646 O O . CYS A 1 81 ? -10.104 -6.624 -6.243 1.00 92.56 81 CYS A O 1
ATOM 648 N N . SER A 1 82 ? -9.931 -8.784 -6.718 1.00 91.31 82 SER A N 1
ATOM 649 C CA . SER A 1 82 ? -10.932 -8.745 -7.812 1.00 91.31 82 SER A CA 1
ATOM 650 C C . SER A 1 82 ? -12.367 -8.494 -7.333 1.00 91.31 82 SER A C 1
ATOM 652 O O . SER A 1 82 ? -13.210 -7.994 -8.090 1.00 91.31 82 SER A O 1
ATOM 654 N N . GLN A 1 83 ? -12.623 -8.812 -6.065 1.00 90.00 83 GLN A N 1
ATOM 655 C CA . GLN A 1 83 ? -13.905 -8.627 -5.396 1.00 90.00 83 GLN A CA 1
ATOM 656 C C . GLN A 1 83 ? -13.972 -7.337 -4.576 1.00 90.00 83 GLN A C 1
ATOM 658 O O . GLN A 1 83 ? -14.954 -7.157 -3.879 1.00 90.00 83 GLN A O 1
ATOM 663 N N . ILE A 1 84 ? -12.966 -6.460 -4.626 1.00 90.88 84 ILE A N 1
ATOM 664 C CA . ILE A 1 84 ? -12.983 -5.191 -3.886 1.00 90.88 84 ILE A CA 1
ATOM 665 C C . ILE A 1 84 ? -13.602 -4.098 -4.763 1.00 90.88 84 ILE A C 1
ATOM 667 O O . ILE A 1 84 ? -13.272 -3.987 -5.947 1.00 90.88 84 ILE A O 1
ATOM 671 N N . GLU A 1 85 ? -14.488 -3.297 -4.183 1.00 90.06 85 GLU A N 1
ATOM 672 C CA . GLU A 1 85 ? -15.090 -2.116 -4.797 1.00 90.06 85 GLU A CA 1
ATOM 673 C C . GLU A 1 85 ? -15.026 -0.907 -3.864 1.00 90.06 85 GLU A C 1
ATOM 675 O O . GLU A 1 85 ? -15.068 -1.038 -2.642 1.00 90.06 85 GLU A O 1
ATOM 680 N N . LEU A 1 86 ? -14.899 0.282 -4.445 1.00 88.00 86 LEU A N 1
ATOM 681 C CA . LEU A 1 86 ? -14.847 1.530 -3.697 1.00 88.00 86 LEU A CA 1
ATOM 682 C C . LEU A 1 86 ? -16.205 1.829 -3.046 1.00 88.00 86 LEU A C 1
ATOM 684 O O . LEU A 1 86 ? -17.246 1.738 -3.703 1.00 88.00 86 LEU A O 1
ATOM 688 N N . VAL A 1 87 ? -16.189 2.267 -1.787 1.00 82.06 87 VAL A N 1
ATOM 689 C CA . VAL A 1 87 ? -17.373 2.847 -1.149 1.00 82.06 87 VAL A CA 1
ATOM 690 C C . VAL A 1 87 ? -17.489 4.295 -1.622 1.00 82.06 87 VAL A C 1
ATOM 692 O O . VAL A 1 87 ? -16.602 5.113 -1.398 1.00 82.06 87 VAL A O 1
ATOM 695 N N . LYS A 1 88 ? -18.568 4.614 -2.342 1.00 67.50 88 LYS A N 1
ATOM 696 C CA . LYS A 1 88 ? -18.777 5.967 -2.872 1.00 67.50 88 LYS A CA 1
ATOM 697 C C . LYS A 1 88 ? -19.011 6.951 -1.723 1.00 67.50 88 LYS A C 1
ATOM 699 O O . LYS A 1 88 ? -19.960 6.784 -0.962 1.00 67.50 88 LYS A O 1
ATOM 704 N N . GLY A 1 89 ? -18.187 7.989 -1.663 1.00 62.84 89 GLY A N 1
ATOM 705 C CA . GLY A 1 89 ? -18.328 9.139 -0.777 1.00 62.84 89 GLY A CA 1
ATOM 706 C C . GLY A 1 89 ? -17.537 10.321 -1.333 1.00 62.84 89 GLY A C 1
ATOM 707 O O . GLY A 1 89 ? -16.611 10.124 -2.123 1.00 62.84 89 GLY A O 1
ATOM 708 N N . ASP A 1 90 ? -17.924 11.532 -0.944 1.00 51.88 90 ASP A N 1
ATOM 709 C CA . ASP A 1 90 ? -17.204 12.752 -1.302 1.00 51.88 90 ASP A CA 1
ATOM 710 C C . ASP A 1 90 ? -15.989 12.878 -0.376 1.00 51.88 90 ASP A C 1
ATOM 712 O O . ASP A 1 90 ? -16.132 13.082 0.829 1.00 51.88 90 ASP A O 1
ATOM 716 N N . TRP A 1 91 ? -14.792 12.686 -0.928 1.00 53.41 91 TRP A N 1
ATOM 717 C CA . TRP A 1 91 ? -13.532 12.861 -0.210 1.00 53.41 91 TRP A CA 1
ATOM 718 C C . TRP A 1 91 ? -12.792 14.040 -0.836 1.00 53.41 91 TRP A C 1
ATOM 720 O O . TRP A 1 91 ? -12.344 13.961 -1.984 1.00 53.41 91 TRP A O 1
ATOM 730 N N . ASP A 1 92 ? -12.679 15.136 -0.094 1.00 48.72 92 ASP A N 1
ATOM 731 C CA . ASP A 1 92 ? -11.874 16.278 -0.510 1.00 48.72 92 ASP A CA 1
ATOM 732 C C . ASP A 1 92 ? -10.405 15.934 -0.295 1.00 48.72 92 ASP A C 1
ATOM 734 O O . ASP A 1 92 ? -9.941 15.784 0.832 1.00 48.72 92 ASP A O 1
ATOM 738 N N . ALA A 1 93 ? -9.654 15.804 -1.383 1.00 51.94 93 ALA A N 1
ATOM 739 C CA . ALA A 1 93 ? -8.214 15.674 -1.295 1.00 51.94 93 ALA A CA 1
ATOM 740 C C . ALA A 1 93 ? -7.518 16.913 -1.810 1.00 51.94 93 ALA A C 1
ATOM 742 O O . ALA A 1 93 ? -7.839 17.454 -2.869 1.00 51.94 93 ALA A O 1
ATOM 743 N N . THR A 1 94 ? -6.503 17.317 -1.061 1.00 50.88 94 THR A N 1
ATOM 744 C CA . THR A 1 94 ? -5.614 18.391 -1.468 1.00 50.88 94 THR A CA 1
ATOM 745 C C . THR A 1 94 ? -4.637 17.839 -2.504 1.00 50.88 94 THR A C 1
ATOM 747 O O . THR A 1 94 ? -3.836 16.956 -2.204 1.00 50.88 94 THR A O 1
ATOM 750 N N . ILE A 1 95 ? -4.713 18.342 -3.738 1.00 52.34 95 ILE A N 1
ATOM 751 C CA . ILE A 1 95 ? -3.778 17.989 -4.813 1.00 52.34 95 ILE A CA 1
ATOM 752 C C . ILE A 1 95 ? -2.494 18.805 -4.608 1.00 52.34 95 ILE A C 1
ATOM 754 O O . ILE A 1 95 ? -2.420 19.969 -5.002 1.00 52.34 95 ILE A O 1
ATOM 758 N N . ASP A 1 96 ? -1.483 18.209 -3.977 1.00 54.66 96 ASP A N 1
ATOM 759 C CA . ASP A 1 96 ? -0.105 18.719 -4.030 1.00 54.66 96 ASP A CA 1
ATOM 760 C C . ASP A 1 96 ? 0.411 18.551 -5.480 1.00 54.66 96 ASP A C 1
ATOM 762 O O . ASP A 1 96 ? 0.076 17.546 -6.120 1.00 54.66 96 ASP A O 1
ATOM 766 N N . PRO A 1 97 ? 1.173 19.495 -6.071 1.00 56.94 97 PRO A N 1
ATOM 767 C CA . PRO A 1 97 ? 1.889 19.259 -7.323 1.00 56.94 97 PRO A CA 1
ATOM 768 C C . PRO A 1 97 ? 2.543 17.873 -7.352 1.00 56.94 97 PRO A C 1
ATOM 770 O O . PRO A 1 97 ? 3.375 17.561 -6.504 1.00 56.94 97 PRO A O 1
ATOM 773 N N . ILE A 1 98 ? 2.164 17.068 -8.355 1.00 58.03 98 ILE A N 1
ATOM 774 C CA . ILE A 1 98 ? 2.594 15.675 -8.553 1.00 58.03 98 ILE A CA 1
ATOM 775 C C . ILE A 1 98 ? 4.117 15.587 -8.428 1.00 58.03 98 ILE A C 1
ATOM 777 O O . ILE A 1 98 ? 4.864 15.971 -9.333 1.00 58.03 98 ILE A O 1
ATOM 781 N N . ARG A 1 99 ? 4.575 15.084 -7.283 1.00 67.12 99 ARG A N 1
ATOM 782 C CA . ARG A 1 99 ? 5.948 14.641 -7.072 1.00 67.12 99 ARG A CA 1
ATOM 783 C C . ARG A 1 99 ? 5.916 13.132 -6.979 1.00 67.12 99 ARG A C 1
ATOM 785 O O . ARG A 1 99 ? 5.230 12.582 -6.123 1.00 67.12 99 ARG A O 1
ATOM 792 N N . ASP A 1 100 ? 6.729 12.464 -7.785 1.00 71.00 100 ASP A N 1
ATOM 793 C CA . ASP A 1 100 ? 6.876 11.005 -7.753 1.00 71.00 100 ASP A CA 1
ATOM 794 C C . ASP A 1 100 ? 7.616 10.512 -6.481 1.00 71.00 100 ASP A C 1
ATOM 796 O O . ASP A 1 100 ? 8.224 9.445 -6.504 1.00 71.00 100 ASP A O 1
ATOM 800 N N . GLU A 1 101 ? 7.669 11.309 -5.408 1.00 85.00 101 GLU A N 1
ATOM 801 C CA . GLU A 1 101 ? 8.473 11.078 -4.200 1.00 85.00 101 GLU A CA 1
ATOM 802 C C . GLU A 1 101 ? 7.617 10.746 -2.979 1.00 85.00 101 GLU A C 1
ATOM 804 O O . GLU A 1 101 ? 8.008 9.867 -2.210 1.00 85.00 101 GLU A O 1
ATOM 809 N N . TYR A 1 102 ? 6.476 11.419 -2.807 1.00 87.94 102 TYR A N 1
ATOM 810 C CA . TYR A 1 102 ? 5.536 11.178 -1.715 1.00 87.94 102 TYR A CA 1
ATOM 811 C C . TYR A 1 102 ? 4.130 11.696 -2.042 1.00 87.94 102 TYR A C 1
ATOM 813 O O . TYR A 1 102 ? 3.959 12.559 -2.899 1.00 87.94 102 TYR A O 1
ATOM 821 N N . ALA A 1 103 ? 3.130 11.199 -1.320 1.00 87.25 103 ALA A N 1
ATOM 822 C CA . ALA A 1 103 ? 1.761 11.702 -1.307 1.00 87.25 103 ALA A CA 1
ATOM 823 C C . ALA A 1 103 ? 1.322 11.966 0.136 1.00 87.25 103 ALA A C 1
ATOM 825 O O . ALA A 1 103 ? 1.716 11.231 1.041 1.00 87.25 103 ALA A O 1
ATOM 826 N N . ILE A 1 104 ? 0.501 12.990 0.353 1.00 86.19 104 ILE A N 1
ATOM 827 C CA . ILE A 1 104 ? -0.174 13.217 1.634 1.00 86.19 104 ILE A CA 1
ATOM 828 C C . ILE A 1 104 ? -1.638 12.854 1.438 1.00 86.19 104 ILE A C 1
ATOM 830 O O . ILE A 1 104 ? -2.252 13.289 0.464 1.00 86.19 104 ILE A O 1
ATOM 834 N N . LEU A 1 105 ? -2.178 12.035 2.332 1.00 85.50 105 LEU A N 1
ATOM 835 C CA . LEU A 1 105 ? -3.574 11.629 2.278 1.00 85.50 105 LEU A CA 1
ATOM 836 C C . LEU A 1 105 ? -4.148 11.517 3.687 1.00 85.50 105 LEU A C 1
ATOM 838 O O . LEU A 1 105 ? -3.451 11.124 4.621 1.00 85.50 105 LEU A O 1
ATOM 842 N N . ASP A 1 106 ? -5.424 11.840 3.818 1.00 85.19 106 ASP A N 1
ATOM 843 C CA . ASP A 1 106 ? -6.167 11.629 5.051 1.00 85.19 106 ASP A CA 1
ATOM 844 C C . ASP A 1 106 ? -6.662 10.181 5.092 1.00 85.19 106 ASP A C 1
ATOM 846 O O . ASP A 1 106 ? -7.418 9.748 4.221 1.00 85.19 106 ASP A O 1
ATOM 850 N N . VAL A 1 107 ? -6.210 9.411 6.085 1.00 87.00 107 VAL A N 1
ATOM 851 C CA . VAL A 1 107 ? -6.705 8.053 6.349 1.00 87.00 107 VAL A CA 1
ATOM 852 C C . VAL A 1 107 ? -7.685 8.059 7.502 1.00 87.00 107 VAL A C 1
ATOM 854 O O . VAL A 1 107 ? -7.584 8.853 8.432 1.00 87.00 107 VAL A O 1
ATOM 857 N N . LEU A 1 108 ? -8.594 7.092 7.489 1.00 88.00 108 LEU A N 1
ATOM 858 C CA . LEU A 1 108 ? -9.391 6.763 8.660 1.00 88.00 108 LEU A CA 1
ATOM 859 C C . LEU A 1 108 ? -8.661 5.705 9.487 1.00 88.00 108 LEU A C 1
ATOM 861 O O . LEU A 1 108 ? -8.420 4.595 9.004 1.00 88.00 108 LEU A O 1
ATOM 865 N N . LEU A 1 109 ? -8.329 6.047 10.731 1.00 87.31 109 LEU A N 1
ATOM 866 C CA . LEU A 1 109 ? -7.787 5.120 11.719 1.00 87.31 109 LEU A CA 1
ATOM 867 C C . LEU A 1 109 ? -8.842 4.823 12.787 1.00 87.31 109 LEU A C 1
ATOM 869 O O . LEU A 1 109 ? -9.442 5.719 13.380 1.00 87.31 109 LEU A O 1
ATOM 873 N N . GLN A 1 110 ? -9.065 3.540 13.050 1.00 85.12 110 GLN A N 1
ATOM 874 C CA . GLN A 1 110 ? -9.882 3.075 14.165 1.00 85.12 110 GLN A CA 1
ATOM 875 C C . GLN A 1 110 ? -8.988 2.506 15.271 1.00 85.12 110 GLN A C 1
ATOM 877 O O . GLN A 1 110 ? -8.018 1.790 15.011 1.00 85.12 110 GLN A O 1
ATOM 882 N N . PHE A 1 111 ? -9.364 2.808 16.516 1.00 81.38 111 PHE A N 1
ATOM 883 C CA . PHE A 1 111 ? -8.646 2.468 17.744 1.00 81.38 111 PHE A CA 1
ATOM 884 C C . PHE A 1 111 ? -9.449 1.422 18.532 1.00 81.38 111 PHE A C 1
ATOM 886 O O . PHE A 1 111 ? -10.212 1.774 19.429 1.00 81.38 111 PHE A O 1
ATOM 893 N N . PRO A 1 112 ? -9.329 0.124 18.209 1.00 71.75 112 PRO A N 1
ATOM 894 C CA . PRO A 1 112 ? -10.088 -0.921 18.895 1.00 71.75 112 PRO A CA 1
ATOM 895 C C . PRO A 1 112 ? -9.580 -1.221 20.320 1.00 71.75 112 PRO A C 1
ATOM 897 O O . PRO A 1 112 ? -10.180 -2.038 21.014 1.00 71.75 112 PRO A O 1
ATOM 900 N N . GLY A 1 113 ? -8.484 -0.595 20.774 1.00 70.19 113 GLY A N 1
ATOM 901 C CA . GLY A 1 113 ? -7.932 -0.766 22.123 1.00 70.19 113 GLY A CA 1
ATOM 902 C C . GLY A 1 113 ? -6.620 -0.003 22.360 1.00 70.19 113 GLY A C 1
ATOM 903 O O . GLY A 1 113 ? -6.203 0.805 21.535 1.00 70.19 113 GLY A O 1
ATOM 904 N N . ASN A 1 114 ? -5.943 -0.291 23.479 1.00 64.00 114 ASN A N 1
ATOM 905 C CA . ASN A 1 114 ? -4.788 0.481 23.982 1.00 64.00 114 ASN A CA 1
ATOM 906 C C . ASN A 1 114 ? -3.402 0.041 23.446 1.00 64.00 114 ASN A C 1
ATOM 908 O O . ASN A 1 114 ? -2.381 0.569 23.875 1.00 64.00 114 ASN A O 1
ATOM 912 N N . ASP A 1 115 ? -3.336 -0.905 22.506 1.00 71.12 115 ASP A N 1
ATOM 913 C CA . ASP A 1 115 ? -2.093 -1.589 22.093 1.00 71.12 115 ASP A CA 1
ATOM 914 C C . ASP A 1 115 ? -1.257 -0.862 21.010 1.00 71.12 115 ASP A C 1
ATOM 916 O O . ASP A 1 115 ? -0.404 -1.494 20.378 1.00 71.12 115 ASP A O 1
ATOM 920 N N . GLN A 1 116 ? -1.522 0.421 20.718 1.00 76.88 116 GLN A N 1
ATOM 921 C CA . GLN A 1 116 ? -0.943 1.139 19.556 1.00 76.88 116 GLN A CA 1
ATOM 922 C C . GLN A 1 116 ? -1.157 0.400 18.217 1.00 76.88 116 GLN A C 1
ATOM 924 O O . GLN A 1 116 ? -0.355 0.489 17.285 1.00 76.88 116 GLN A O 1
ATOM 929 N N . LYS A 1 117 ? -2.231 -0.389 18.139 1.00 88.44 117 LYS A N 1
ATOM 930 C CA . LYS A 1 117 ? -2.675 -1.075 16.928 1.00 88.44 117 LYS A CA 1
ATOM 931 C C . LYS A 1 117 ? -3.894 -0.344 16.407 1.00 88.44 117 LYS A C 1
ATOM 933 O O . LYS A 1 117 ? -4.845 -0.124 17.157 1.00 88.44 117 LYS A O 1
ATOM 938 N N . TYR A 1 118 ? -3.869 -0.041 15.124 1.00 89.56 118 TYR A N 1
ATOM 939 C CA . TYR A 1 118 ? -4.929 0.672 14.441 1.00 89.56 118 TYR A CA 1
ATOM 940 C C . TYR A 1 118 ? -5.462 -0.186 13.306 1.00 89.56 118 TYR A C 1
ATOM 942 O O . TYR A 1 118 ? -4.719 -0.933 12.662 1.00 89.56 118 TYR A O 1
ATOM 950 N N . LEU A 1 119 ? -6.758 -0.063 13.058 1.00 91.69 119 LEU A N 1
ATOM 951 C CA . LEU A 1 119 ? -7.350 -0.483 11.799 1.00 91.69 119 LEU A CA 1
ATOM 952 C C . LEU A 1 119 ? -7.310 0.720 10.862 1.00 91.69 119 LEU A C 1
ATOM 954 O O . LEU A 1 119 ? -7.945 1.734 11.137 1.00 91.69 119 LEU A O 1
ATOM 958 N N . LEU A 1 120 ? -6.531 0.614 9.788 1.00 92.62 120 LEU A N 1
ATOM 959 C CA . LEU A 1 120 ? -6.484 1.605 8.719 1.00 92.62 120 LEU A CA 1
ATOM 960 C C . LEU A 1 120 ? -7.562 1.242 7.699 1.00 92.62 120 LEU A C 1
ATOM 962 O O . LEU A 1 120 ? -7.480 0.195 7.052 1.00 92.62 120 LEU A O 1
ATOM 966 N N . CYS A 1 121 ? -8.600 2.069 7.605 1.00 91.62 121 CYS A N 1
ATOM 967 C CA . CYS A 1 121 ? -9.752 1.815 6.750 1.00 91.62 121 CYS A CA 1
ATOM 968 C C . CYS A 1 121 ? -9.443 2.211 5.303 1.00 91.62 121 CYS A C 1
ATOM 970 O O . CYS A 1 121 ? -8.894 3.277 5.039 1.00 91.62 121 CYS A O 1
ATOM 972 N N . LEU A 1 122 ? -9.833 1.359 4.356 1.00 91.81 122 LEU A N 1
ATOM 973 C CA . LEU A 1 122 ? -9.413 1.449 2.956 1.00 91.81 122 LEU A CA 1
ATOM 974 C C . LEU A 1 122 ? -10.457 2.064 2.015 1.00 91.81 122 LEU A C 1
ATOM 976 O O . LEU A 1 122 ? -10.326 1.934 0.799 1.00 91.81 122 LEU A O 1
ATOM 980 N N . ASN A 1 123 ? -11.515 2.670 2.559 1.00 88.50 123 ASN A N 1
ATOM 981 C CA . ASN A 1 123 ? -12.643 3.227 1.800 1.00 88.50 123 ASN A CA 1
ATOM 982 C C . ASN A 1 123 ? -13.186 2.297 0.685 1.00 88.50 123 ASN A C 1
ATOM 984 O O . ASN A 1 123 ? -13.638 2.721 -0.377 1.00 88.50 123 ASN A O 1
ATOM 988 N N . CYS A 1 124 ? -13.116 0.989 0.905 1.00 89.06 124 CYS A N 1
ATOM 989 C CA . CYS A 1 124 ? -13.575 -0.025 -0.033 1.00 89.06 124 CYS A CA 1
ATOM 990 C C . CYS A 1 124 ? -14.290 -1.143 0.719 1.00 89.06 124 CYS A C 1
ATOM 992 O O . CYS A 1 124 ? -14.168 -1.262 1.935 1.00 89.06 124 CYS A O 1
ATOM 994 N N . SER A 1 125 ? -15.066 -1.939 0.001 1.00 90.06 125 SER A N 1
ATOM 995 C CA . SER A 1 125 ? -15.821 -3.074 0.521 1.00 90.06 125 SER A CA 1
ATOM 996 C C . SER A 1 125 ? -15.705 -4.247 -0.447 1.00 90.06 125 SER A C 1
ATOM 998 O O . SER A 1 125 ? -15.220 -4.090 -1.571 1.00 90.06 125 SER A O 1
ATOM 1000 N N . TYR A 1 126 ? -16.090 -5.446 -0.018 1.00 88.69 126 TYR A N 1
ATOM 1001 C CA . TYR A 1 126 ? -16.219 -6.559 -0.957 1.00 88.69 126 TYR A CA 1
ATOM 1002 C C . TYR A 1 126 ? -17.444 -6.351 -1.856 1.00 88.69 126 TYR A C 1
ATOM 1004 O O . TYR A 1 126 ? -18.337 -5.601 -1.514 1.00 88.69 126 TYR A O 1
ATOM 1012 N N . LYS A 1 127 ? -17.532 -7.010 -3.005 1.00 86.44 127 LYS A N 1
ATOM 1013 C CA . LYS A 1 127 ? -18.755 -7.003 -3.812 1.00 86.44 127 LYS A CA 1
ATOM 1014 C C . LYS A 1 127 ? -19.818 -7.838 -3.102 1.00 86.44 127 LYS A C 1
ATOM 1016 O O . LYS A 1 127 ? -19.594 -9.019 -2.841 1.00 86.44 127 LYS A O 1
ATOM 1021 N N . SER A 1 128 ? -20.988 -7.262 -2.844 1.00 76.31 128 SER A N 1
ATOM 1022 C CA . SER A 1 128 ? -22.188 -8.011 -2.443 1.00 76.31 128 SER A CA 1
ATOM 1023 C C . SER A 1 128 ? -23.363 -7.663 -3.347 1.00 76.31 128 SER A C 1
ATOM 1025 O O . SER A 1 128 ? -23.484 -6.557 -3.859 1.00 76.31 128 SER A O 1
ATOM 1027 N N . SER A 1 129 ? -24.262 -8.630 -3.531 1.00 56.78 129 SER A N 1
ATOM 1028 C CA . SER A 1 129 ? -25.500 -8.470 -4.305 1.00 56.78 129 SER A CA 1
ATOM 1029 C C . SER A 1 129 ? -26.608 -7.712 -3.547 1.00 56.78 129 SER A C 1
ATOM 1031 O O . SER A 1 129 ? -27.736 -7.645 -4.026 1.00 56.78 129 SER A O 1
ATOM 1033 N N . GLY A 1 130 ? -26.314 -7.146 -2.371 1.00 55.91 130 GLY A N 1
ATOM 1034 C CA . GLY A 1 130 ? -27.246 -6.347 -1.575 1.00 55.91 130 GLY A CA 1
ATOM 1035 C C . GLY A 1 130 ? -26.748 -6.084 -0.148 1.00 55.91 130 GLY A C 1
ATOM 1036 O O . GLY A 1 130 ? -25.987 -6.885 0.395 1.00 55.91 130 GLY A O 1
ATOM 1037 N N . LEU A 1 131 ? -27.239 -4.978 0.430 1.00 59.88 131 LEU A N 1
ATOM 1038 C CA . LEU A 1 131 ? -26.844 -4.304 1.684 1.00 59.88 131 LEU A CA 1
ATOM 1039 C C . LEU A 1 131 ? -25.486 -3.584 1.676 1.00 59.88 131 LEU A C 1
ATOM 1041 O O . LEU A 1 131 ? -24.521 -4.019 1.057 1.00 59.88 131 LEU A O 1
ATOM 1045 N N . GLN A 1 132 ? -25.460 -2.448 2.384 1.00 60.84 132 GLN A N 1
ATOM 1046 C CA . GLN A 1 132 ? -24.277 -1.638 2.659 1.00 60.84 132 GLN A CA 1
ATOM 1047 C C . GLN A 1 132 ? -23.284 -2.499 3.436 1.00 60.84 132 GLN A C 1
ATOM 1049 O O . GLN A 1 132 ? -23.556 -2.895 4.568 1.00 60.84 132 GLN A O 1
ATOM 1054 N N . LEU A 1 133 ? -22.186 -2.866 2.782 1.00 65.50 133 LEU A N 1
ATOM 1055 C CA . LEU A 1 133 ? -21.197 -3.738 3.381 1.00 65.50 133 LEU A CA 1
ATOM 1056 C C . LEU A 1 133 ? -20.302 -2.973 4.352 1.00 65.50 133 LEU A C 1
ATOM 1058 O O . LEU A 1 133 ? -20.015 -1.792 4.132 1.00 65.50 133 LEU A O 1
ATOM 1062 N N . PRO A 1 134 ? -19.816 -3.662 5.391 1.00 75.94 134 PRO A N 1
ATOM 1063 C CA . PRO A 1 134 ? -18.773 -3.122 6.237 1.00 75.94 134 PRO A CA 1
ATOM 1064 C C . PRO A 1 134 ? -17.511 -2.851 5.414 1.00 75.94 134 PRO A C 1
ATOM 1066 O O . PRO A 1 134 ? -17.193 -3.563 4.452 1.00 75.94 134 PRO A O 1
ATOM 1069 N N . GLY A 1 135 ? -16.807 -1.784 5.778 1.00 87.06 135 GLY A N 1
ATOM 1070 C CA . GLY A 1 135 ? -15.607 -1.379 5.065 1.00 87.06 135 GLY A CA 1
ATOM 1071 C C . GLY A 1 135 ? -14.474 -2.386 5.263 1.00 87.06 135 GLY A C 1
ATOM 1072 O O . GLY A 1 135 ? -14.434 -3.147 6.229 1.00 87.06 135 GLY A O 1
ATOM 1073 N N . ILE A 1 136 ? -13.520 -2.375 4.343 1.00 91.88 136 ILE A N 1
ATOM 1074 C CA . ILE A 1 136 ? -12.271 -3.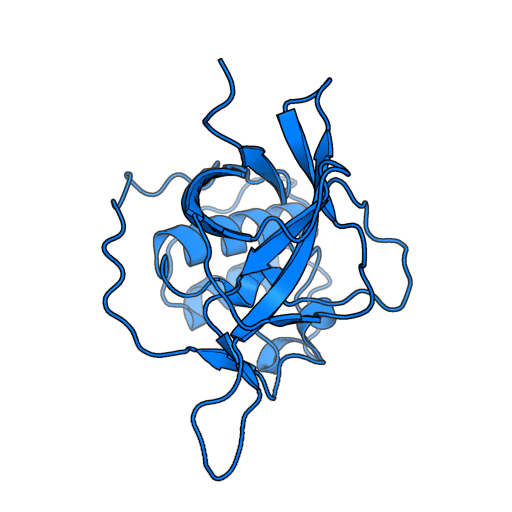125 4.431 1.00 91.88 136 ILE A CA 1
ATOM 1075 C C . ILE A 1 136 ? -11.243 -2.271 5.173 1.00 91.88 136 ILE A C 1
ATOM 1077 O O . ILE A 1 136 ? -11.157 -1.059 4.964 1.00 91.88 136 ILE A O 1
ATOM 1081 N N . ALA A 1 137 ? -10.458 -2.907 6.035 1.00 93.31 137 ALA A N 1
ATOM 1082 C CA . ALA A 1 137 ? -9.338 -2.304 6.742 1.00 93.31 137 ALA A CA 1
ATOM 1083 C C . ALA A 1 137 ? -8.110 -3.223 6.749 1.00 93.31 137 ALA A C 1
ATOM 1085 O O . ALA A 1 137 ? -8.193 -4.420 6.465 1.00 93.31 137 ALA A O 1
ATOM 1086 N N . ILE A 1 138 ? -6.958 -2.667 7.114 1.00 94.56 138 ILE A N 1
ATOM 1087 C CA . ILE A 1 138 ? -5.748 -3.428 7.436 1.00 94.56 138 ILE A CA 1
ATOM 1088 C C . ILE A 1 138 ? -5.271 -3.093 8.841 1.00 94.56 138 ILE A C 1
ATOM 1090 O O . ILE A 1 138 ? -5.384 -1.962 9.307 1.00 94.56 138 ILE A O 1
ATOM 1094 N N . TRP A 1 139 ? -4.697 -4.086 9.513 1.00 93.44 139 TRP A N 1
ATOM 1095 C CA . TRP A 1 139 ? -4.043 -3.861 10.792 1.00 93.44 139 TRP A CA 1
ATOM 1096 C C . TRP A 1 139 ? -2.673 -3.231 10.596 1.00 93.44 139 TRP A C 1
ATOM 1098 O O . TRP A 1 139 ? -1.794 -3.826 9.962 1.00 93.44 139 TRP A O 1
ATOM 1108 N N . VAL A 1 140 ? -2.480 -2.078 11.222 1.00 93.69 140 VAL A N 1
ATOM 1109 C CA . VAL A 1 140 ? -1.203 -1.375 11.288 1.00 93.69 140 VAL A CA 1
ATOM 1110 C C . VAL A 1 140 ? -0.831 -1.081 12.736 1.00 93.69 140 VAL A C 1
ATOM 1112 O O . VAL A 1 140 ? -1.683 -1.017 13.623 1.00 93.69 140 VAL A O 1
ATOM 1115 N N . ARG A 1 141 ? 0.459 -0.913 12.989 1.00 92.19 141 ARG A N 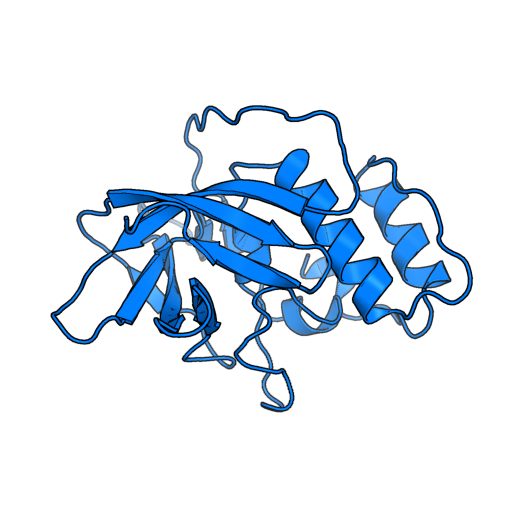1
ATOM 1116 C CA . ARG A 1 141 ? 1.001 -0.418 14.253 1.00 92.19 141 ARG A CA 1
ATOM 1117 C C . ARG A 1 141 ? 1.874 0.789 13.964 1.00 92.19 141 ARG A C 1
ATOM 1119 O O . ARG A 1 141 ? 2.599 0.776 12.979 1.00 92.19 141 ARG A O 1
ATOM 1126 N N . LEU A 1 142 ? 1.843 1.789 14.836 1.00 89.69 142 LEU A N 1
ATOM 1127 C CA . LEU A 1 142 ? 2.824 2.869 14.797 1.00 89.69 142 LEU A CA 1
ATOM 1128 C C . LEU A 1 142 ? 4.115 2.424 15.487 1.00 89.69 142 LEU A C 1
ATOM 1130 O O . LEU A 1 142 ? 4.100 2.056 16.661 1.00 89.69 142 LEU A O 1
ATOM 1134 N N . ASN A 1 143 ? 5.230 2.486 14.769 1.00 89.94 143 ASN A N 1
ATOM 1135 C CA . ASN A 1 143 ? 6.555 2.389 15.357 1.00 89.94 143 ASN A CA 1
ATOM 1136 C C . ASN A 1 143 ? 6.933 3.761 15.930 1.00 89.94 143 ASN A C 1
ATOM 1138 O O . ASN A 1 143 ? 7.197 4.701 15.182 1.00 89.94 143 ASN A O 1
ATOM 1142 N N . THR A 1 144 ? 6.949 3.888 17.257 1.00 86.25 144 THR A N 1
ATOM 1143 C CA . THR A 1 144 ? 7.192 5.168 17.942 1.00 86.25 144 THR A CA 1
ATOM 1144 C C . THR A 1 144 ? 8.615 5.694 17.777 1.00 86.25 144 THR A C 1
ATOM 1146 O O . THR A 1 144 ? 8.818 6.900 17.864 1.00 86.25 144 THR A O 1
ATOM 1149 N N . ASP A 1 145 ? 9.589 4.822 17.515 1.00 86.88 145 ASP A N 1
ATOM 1150 C CA . ASP A 1 145 ? 10.992 5.222 17.364 1.00 86.88 145 ASP A CA 1
ATOM 1151 C C . ASP A 1 145 ? 11.245 5.873 16.000 1.00 86.88 145 ASP A C 1
ATOM 1153 O O . ASP A 1 145 ? 12.088 6.759 15.863 1.00 86.88 145 ASP A O 1
ATOM 1157 N N . THR A 1 146 ? 10.512 5.429 14.976 1.00 88.44 146 THR A N 1
ATOM 1158 C CA . THR A 1 146 ? 10.719 5.867 13.588 1.00 88.44 146 THR A CA 1
ATOM 1159 C C . THR A 1 146 ? 9.586 6.739 13.041 1.00 88.44 146 THR A C 1
ATOM 1161 O O . THR A 1 146 ? 9.787 7.458 12.062 1.00 88.44 146 THR A O 1
ATOM 1164 N N . GLY A 1 147 ? 8.404 6.699 13.662 1.00 88.56 147 GLY A N 1
ATOM 1165 C CA . GLY A 1 147 ? 7.191 7.397 13.228 1.00 88.56 147 GLY A CA 1
ATOM 1166 C C . GLY A 1 147 ? 6.462 6.745 12.045 1.00 88.56 147 GLY A C 1
ATOM 1167 O O . GLY A 1 147 ? 5.502 7.321 11.534 1.00 88.56 147 GLY A O 1
ATOM 1168 N N . TYR A 1 148 ? 6.905 5.568 11.589 1.00 92.81 148 TYR A N 1
ATOM 1169 C CA 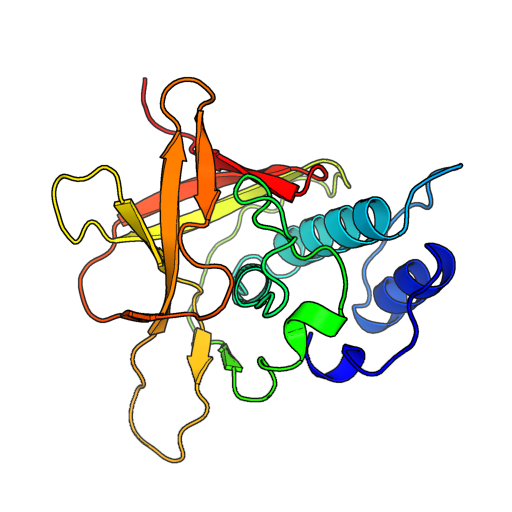. TYR A 1 148 ? 6.281 4.855 10.473 1.00 92.81 148 TYR A CA 1
ATOM 1170 C C . TYR A 1 148 ? 5.236 3.848 10.944 1.00 92.81 148 TYR A C 1
ATOM 1172 O O . TYR A 1 148 ? 5.338 3.261 12.022 1.00 92.81 148 TYR A O 1
ATOM 1180 N N . LEU A 1 149 ? 4.237 3.629 10.098 1.00 93.12 149 LEU A N 1
ATOM 1181 C CA . LEU A 1 149 ? 3.304 2.528 10.227 1.00 93.12 149 LEU A CA 1
ATOM 1182 C C . LEU A 1 149 ? 3.953 1.233 9.743 1.00 93.12 149 LEU A C 1
ATOM 1184 O O . LEU A 1 149 ? 4.632 1.202 8.721 1.00 93.12 149 LEU A O 1
ATOM 1188 N N . GLU A 1 150 ? 3.668 0.159 10.463 1.00 94.56 150 GLU A N 1
ATOM 1189 C CA . GLU A 1 150 ? 4.050 -1.202 10.120 1.00 94.56 150 GLU A CA 1
ATOM 1190 C C . GLU A 1 150 ? 2.793 -2.047 9.948 1.00 94.56 150 GLU A C 1
ATOM 1192 O O . GLU A 1 150 ? 1.897 -2.052 10.800 1.00 94.56 150 GLU A O 1
ATOM 1197 N N . ARG A 1 151 ? 2.721 -2.807 8.859 1.00 94.12 151 ARG A N 1
ATOM 1198 C CA . ARG A 1 151 ? 1.618 -3.722 8.597 1.00 94.12 151 ARG A CA 1
ATOM 1199 C C . ARG A 1 151 ? 1.734 -4.957 9.491 1.00 94.12 151 ARG A C 1
ATOM 1201 O O . ARG A 1 151 ? 2.723 -5.687 9.465 1.00 94.12 151 ARG A O 1
ATOM 1208 N N . ILE A 1 152 ? 0.694 -5.234 10.275 1.00 92.88 152 ILE A N 1
ATOM 1209 C CA . ILE A 1 152 ? 0.685 -6.363 11.221 1.00 92.88 152 ILE A CA 1
ATOM 1210 C C . ILE A 1 152 ? 0.370 -7.677 10.496 1.00 92.88 152 ILE A C 1
ATOM 1212 O O . ILE A 1 152 ? 0.974 -8.710 10.794 1.00 92.88 152 ILE A O 1
ATOM 1216 N N . ASN A 1 153 ? -0.574 -7.646 9.548 1.00 90.56 153 ASN A N 1
ATOM 1217 C CA . ASN A 1 153 ? -1.000 -8.816 8.784 1.00 90.56 153 ASN A CA 1
ATOM 1218 C C . ASN A 1 153 ? -0.834 -8.590 7.277 1.00 90.56 153 ASN A C 1
ATOM 1220 O O . ASN A 1 153 ? -1.448 -7.692 6.703 1.00 90.56 153 ASN A O 1
ATOM 1224 N N . LEU A 1 154 ? -0.016 -9.437 6.652 1.00 90.81 154 LEU A N 1
ATOM 1225 C CA . LEU A 1 154 ? 0.276 -9.400 5.217 1.00 90.81 154 LEU A CA 1
ATOM 1226 C C . LEU A 1 154 ? -0.661 -10.295 4.397 1.00 90.81 154 LEU A C 1
ATOM 1228 O O . LEU A 1 154 ? -0.779 -10.125 3.195 1.00 90.81 154 LEU A O 1
ATOM 1232 N N . THR A 1 155 ? -1.331 -11.255 5.033 1.00 89.62 155 THR A N 1
ATOM 1233 C CA . THR A 1 155 ? -2.065 -12.326 4.332 1.00 89.62 155 THR A CA 1
ATOM 1234 C C . THR A 1 155 ? -3.558 -12.074 4.199 1.00 89.62 155 THR A C 1
ATOM 1236 O O . THR A 1 155 ? -4.227 -12.761 3.435 1.00 89.62 155 THR A O 1
ATOM 1239 N N . LYS A 1 156 ? -4.101 -11.121 4.958 1.00 88.88 156 LYS A N 1
ATOM 1240 C CA . LYS A 1 156 ? -5.522 -10.791 4.914 1.00 88.88 156 LYS A CA 1
ATOM 1241 C C . LYS A 1 156 ? -5.777 -9.323 5.208 1.00 88.88 156 LYS A C 1
ATOM 1243 O O . LYS A 1 156 ? -4.994 -8.663 5.893 1.00 88.88 156 LYS A O 1
ATOM 1248 N N . THR A 1 157 ? -6.908 -8.858 4.708 1.00 91.81 157 THR A N 1
ATOM 1249 C CA . THR A 1 157 ? -7.583 -7.643 5.151 1.00 91.81 157 THR A CA 1
ATOM 1250 C C . THR A 1 157 ? -8.643 -8.006 6.189 1.00 91.81 157 THR A C 1
ATOM 1252 O O . THR A 1 157 ? -9.039 -9.166 6.316 1.00 91.81 157 THR A O 1
ATOM 1255 N N . GLU A 1 158 ? -9.096 -7.020 6.945 1.00 90.50 158 GLU A N 1
ATOM 1256 C CA . GLU A 1 158 ? -10.175 -7.167 7.912 1.00 90.50 158 GLU A CA 1
ATOM 1257 C C . GLU A 1 158 ? -11.409 -6.408 7.445 1.00 90.50 158 GLU A C 1
ATOM 1259 O O . GLU A 1 158 ? -11.353 -5.549 6.566 1.00 90.50 158 GLU A O 1
ATOM 1264 N N . VAL A 1 159 ? -12.522 -6.736 8.079 1.00 87.81 159 VAL A N 1
ATOM 1265 C CA . VAL A 1 159 ? -13.784 -6.030 7.941 1.00 87.81 159 VAL A CA 1
ATOM 1266 C C . VAL A 1 159 ? -13.963 -5.148 9.171 1.00 87.81 159 VAL A C 1
ATOM 1268 O O . VAL A 1 159 ? -13.653 -5.587 10.280 1.00 87.81 159 VAL A O 1
ATOM 1271 N N . TRP A 1 160 ? -14.445 -3.922 8.990 1.00 79.44 160 TRP A N 1
ATOM 1272 C CA . TRP A 1 160 ? -14.639 -2.988 10.092 1.00 79.44 160 TRP A CA 1
ATOM 1273 C C . TRP A 1 160 ? -16.018 -2.326 10.067 1.00 79.44 160 TRP A C 1
ATOM 1275 O O . TRP A 1 160 ? -16.582 -2.022 9.015 1.00 79.44 160 TRP A O 1
ATOM 1285 N N . GLU A 1 161 ? -16.521 -2.077 11.274 1.00 72.56 161 GLU A N 1
ATOM 1286 C CA . GLU A 1 161 ? -17.703 -1.274 11.569 1.00 72.56 161 GLU A CA 1
ATOM 1287 C C . GLU A 1 161 ? -17.383 -0.421 12.806 1.00 72.56 161 GLU A C 1
ATOM 1289 O O . GLU A 1 161 ? -16.767 -0.906 13.762 1.00 72.56 161 GLU A O 1
ATOM 1294 N N . GLY A 1 162 ? -17.759 0.860 12.803 1.00 69.50 162 GLY A N 1
ATOM 1295 C CA . GLY A 1 162 ? -17.625 1.717 13.983 1.00 69.50 162 GLY A CA 1
ATOM 1296 C C . GLY A 1 162 ? -17.222 3.155 13.682 1.00 69.50 162 GLY A C 1
ATOM 1297 O O . GLY A 1 162 ? -17.384 3.653 12.574 1.00 69.50 162 GLY A O 1
ATOM 1298 N N . THR A 1 163 ? -16.727 3.845 14.705 1.00 71.88 163 THR A N 1
ATOM 1299 C CA . THR A 1 163 ? -16.227 5.219 14.598 1.00 71.88 163 THR A CA 1
ATOM 1300 C C . THR A 1 163 ? -14.731 5.222 14.298 1.00 71.88 163 THR A C 1
ATOM 1302 O O . THR A 1 163 ? -13.971 4.498 14.944 1.00 71.88 163 THR A O 1
ATOM 1305 N N . SER A 1 164 ? -14.308 6.074 13.372 1.00 79.88 164 SER A N 1
ATOM 1306 C CA . SER A 1 164 ? -12.908 6.309 13.004 1.00 79.88 164 SER A CA 1
ATOM 1307 C C . SER A 1 164 ? -12.528 7.768 13.238 1.00 79.88 164 SER A C 1
ATOM 1309 O O . SER A 1 164 ? -13.397 8.642 13.193 1.00 79.88 164 SER A O 1
ATOM 1311 N N . THR A 1 165 ? -11.241 8.042 13.445 1.00 83.25 165 THR A N 1
ATOM 1312 C CA . THR A 1 165 ? -10.699 9.402 13.346 1.00 83.25 165 THR A CA 1
ATOM 1313 C C . THR A 1 165 ? -9.972 9.563 12.022 1.00 83.25 165 THR A C 1
ATOM 1315 O O . THR A 1 165 ? -9.412 8.605 11.486 1.00 83.25 165 THR A O 1
ATOM 1318 N N . THR A 1 166 ? -10.031 10.770 11.475 1.00 86.00 166 THR A N 1
ATOM 1319 C CA . THR A 1 166 ? -9.285 11.133 10.274 1.00 86.00 166 THR A CA 1
ATOM 1320 C C . THR A 1 166 ? -7.902 11.609 10.686 1.00 86.00 166 THR A C 1
ATOM 1322 O O . THR A 1 166 ? -7.794 12.522 11.501 1.00 86.00 166 THR A O 1
ATOM 1325 N N . GLU A 1 167 ? -6.862 11.006 10.120 1.00 85.06 167 GLU A N 1
ATOM 1326 C CA . GLU A 1 167 ? -5.466 11.318 10.412 1.00 85.06 167 GLU A CA 1
ATOM 1327 C C . GLU A 1 167 ? -4.692 11.535 9.105 1.00 85.06 167 GLU A C 1
ATOM 1329 O O . GLU A 1 167 ? -4.758 10.681 8.213 1.00 85.06 167 GLU A O 1
ATOM 1334 N N . PRO A 1 168 ? -3.913 12.620 8.975 1.00 87.44 168 PRO A N 1
ATOM 1335 C CA . PRO A 1 168 ? -3.058 12.813 7.816 1.00 87.44 168 PRO A CA 1
ATOM 1336 C C . PRO A 1 168 ? -1.849 11.872 7.880 1.00 87.44 168 PRO A C 1
ATOM 1338 O O . PRO A 1 168 ? -1.155 11.765 8.901 1.00 87.44 168 PRO A O 1
ATOM 1341 N N . VAL A 1 169 ? -1.547 11.220 6.759 1.00 89.19 169 VAL A N 1
ATOM 1342 C CA . VAL A 1 169 ? -0.344 10.399 6.590 1.00 89.19 169 VAL A CA 1
ATOM 1343 C C . VAL A 1 169 ? 0.437 10.806 5.352 1.00 89.19 169 VAL A C 1
ATOM 1345 O O . VAL A 1 169 ? -0.121 11.223 4.338 1.00 89.19 169 VAL A O 1
ATOM 1348 N N . THR A 1 170 ? 1.754 10.642 5.427 1.00 91.56 170 THR A N 1
ATOM 1349 C CA . THR A 1 170 ? 2.659 10.773 4.286 1.00 91.56 170 THR A CA 1
ATOM 1350 C C . THR A 1 170 ? 3.026 9.385 3.786 1.00 91.56 170 THR A C 1
ATOM 1352 O O . THR A 1 170 ? 3.601 8.587 4.523 1.00 91.56 170 THR A O 1
ATOM 1355 N N . VAL A 1 171 ? 2.715 9.098 2.528 1.00 92.62 171 VAL A N 1
ATOM 1356 C CA . VAL A 1 171 ? 3.111 7.877 1.825 1.00 92.62 171 VAL A CA 1
ATOM 1357 C C . VAL A 1 171 ? 4.323 8.194 0.973 1.00 92.62 171 VAL A C 1
ATOM 1359 O O . VAL A 1 171 ? 4.243 9.025 0.075 1.00 92.62 171 VAL A O 1
ATOM 1362 N N . GLU A 1 172 ? 5.443 7.536 1.227 1.00 93.12 172 GLU A N 1
ATOM 1363 C CA . GLU A 1 172 ? 6.682 7.761 0.491 1.00 93.12 172 GLU A CA 1
ATOM 1364 C C . GLU A 1 172 ? 6.843 6.774 -0.671 1.00 93.12 172 GLU A C 1
ATOM 1366 O O . GLU A 1 172 ? 6.364 5.642 -0.639 1.00 93.12 172 GLU A O 1
ATOM 1371 N N . SER A 1 173 ? 7.618 7.166 -1.680 1.00 91.75 173 SER A N 1
ATOM 1372 C CA . SER A 1 173 ? 8.042 6.297 -2.789 1.00 91.75 173 SER A CA 1
ATOM 1373 C C . SER A 1 173 ? 8.929 5.122 -2.352 1.00 91.75 173 SER A C 1
ATOM 1375 O O . SER A 1 173 ? 9.106 4.180 -3.117 1.00 91.75 173 SER A O 1
ATOM 1377 N N . SER A 1 174 ? 9.434 5.139 -1.112 1.00 93.19 174 SER A N 1
ATOM 1378 C CA . SER A 1 174 ? 10.040 3.980 -0.439 1.00 93.19 174 SER A CA 1
ATOM 1379 C C . SER A 1 174 ? 9.017 2.879 -0.106 1.00 93.19 174 SER A C 1
ATOM 1381 O O . SER A 1 174 ? 9.395 1.771 0.264 1.00 93.19 174 SER A O 1
ATOM 1383 N N . GLY A 1 175 ? 7.723 3.191 -0.212 1.00 93.38 175 GLY A N 1
ATOM 1384 C CA . GLY A 1 175 ? 6.598 2.355 0.185 1.00 93.38 175 GLY A CA 1
ATOM 1385 C C . GLY A 1 175 ? 6.255 2.430 1.672 1.00 93.38 175 GLY A C 1
ATOM 1386 O O . GLY A 1 175 ? 5.285 1.807 2.105 1.00 93.38 175 GLY A O 1
ATOM 1387 N N . ARG A 1 176 ? 7.011 3.208 2.455 1.00 95.25 176 ARG A N 1
ATOM 1388 C CA . ARG A 1 176 ? 6.742 3.450 3.875 1.0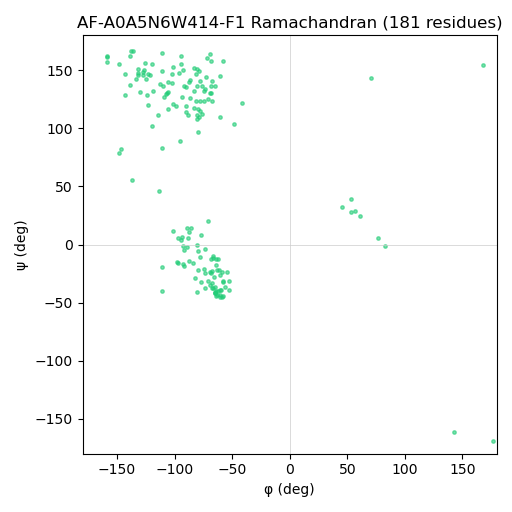0 95.25 176 ARG A CA 1
ATOM 1389 C C . ARG A 1 176 ? 5.668 4.520 4.046 1.00 95.25 176 ARG A C 1
ATOM 1391 O O . ARG A 1 176 ? 5.536 5.426 3.223 1.00 95.25 176 ARG A O 1
ATOM 1398 N N . VAL A 1 177 ? 4.922 4.431 5.143 1.00 94.19 177 VAL A N 1
ATOM 1399 C CA . VAL A 1 177 ? 3.867 5.395 5.481 1.00 94.19 177 VAL A CA 1
ATOM 1400 C C . VAL A 1 177 ? 4.135 5.966 6.859 1.00 94.19 177 VAL A C 1
ATOM 1402 O O . VAL A 1 177 ? 4.348 5.215 7.807 1.00 94.19 177 VAL A O 1
ATOM 1405 N N . LYS A 1 178 ? 4.134 7.288 6.969 1.00 91.50 178 LYS A N 1
ATOM 1406 C CA . LYS A 1 178 ? 4.412 8.037 8.193 1.00 91.50 178 LYS A CA 1
ATOM 1407 C C . LYS A 1 178 ? 3.152 8.747 8.673 1.00 91.50 178 LYS A C 1
ATOM 1409 O O . LYS A 1 178 ? 2.436 9.320 7.855 1.00 91.50 178 LYS A O 1
ATOM 1414 N N . THR A 1 179 ? 2.888 8.747 9.978 1.00 85.12 179 THR A N 1
ATOM 1415 C CA . THR A 1 179 ? 1.778 9.525 10.552 1.00 85.12 179 THR A CA 1
ATOM 1416 C C . THR A 1 179 ? 2.208 10.960 10.862 1.00 85.12 179 THR A C 1
ATOM 1418 O O . THR A 1 179 ? 3.346 11.214 11.262 1.00 85.12 179 THR A O 1
ATOM 1421 N N . GLY A 1 180 ? 1.305 11.915 10.626 1.00 66.81 180 GLY A N 1
ATOM 1422 C CA . GLY A 1 180 ? 1.574 13.352 10.715 1.00 66.81 180 GLY A CA 1
ATOM 1423 C C . GLY A 1 180 ? 1.241 14.035 12.046 1.00 66.81 180 GLY A C 1
ATOM 1424 O O . GLY A 1 180 ? 1.399 15.249 12.124 1.00 66.81 180 GLY A O 1
ATOM 1425 N N . ALA A 1 181 ? 0.799 13.323 13.088 1.00 45.59 181 ALA A N 1
ATOM 1426 C CA . ALA A 1 181 ? 0.369 13.962 14.337 1.00 45.59 181 ALA A CA 1
ATOM 1427 C C . ALA A 1 181 ? 0.664 13.123 15.594 1.00 45.59 181 ALA A C 1
ATOM 1429 O O . ALA A 1 181 ? -0.217 12.454 16.114 1.00 45.59 181 ALA A O 1
ATOM 1430 N N . LEU A 1 182 ? 1.898 13.188 16.105 1.00 37.09 182 LEU A N 1
ATOM 1431 C CA . LEU A 1 182 ? 2.199 13.086 17.543 1.00 37.09 182 LEU A CA 1
ATOM 1432 C C . LEU A 1 182 ? 3.448 13.938 17.835 1.00 37.09 182 LEU A C 1
ATOM 1434 O O . LEU A 1 182 ? 4.565 13.428 17.940 1.00 37.09 182 LEU A O 1
ATOM 1438 N N . VAL A 1 183 ? 3.238 15.252 17.923 1.00 31.09 183 VAL A N 1
ATOM 1439 C CA . VAL A 1 183 ? 3.985 16.140 18.828 1.00 31.09 183 VAL A CA 1
ATOM 1440 C C . VAL A 1 183 ? 2.972 16.700 19.810 1.00 31.09 183 VAL A C 1
ATOM 1442 O O . VAL A 1 183 ? 1.900 17.131 19.327 1.00 31.09 183 VAL A O 1
#

Solvent-accessible surface area (backbone atoms only — not comparable to full-atom values): 10484 Å² total; per-residue (Å²): 108,23,92,49,22,86,58,85,58,93,39,36,69,50,48,60,56,48,35,66,78,70,74,51,91,79,84,88,67,87,92,54,47,40,39,50,48,37,16,21,51,49,32,47,45,40,61,76,38,61,61,56,39,60,68,59,63,46,37,41,86,83,66,76,74,59,41,55,39,56,44,52,63,50,52,50,36,20,51,84,43,72,49,56,41,76,58,90,72,94,63,91,67,78,76,68,83,91,48,73,54,48,29,71,45,75,38,37,40,24,71,90,56,91,79,62,43,30,38,42,46,20,49,20,21,68,73,67,100,67,76,90,66,58,35,31,22,37,48,31,30,66,39,83,92,78,44,32,41,28,47,73,50,50,68,57,72,44,77,46,86,85,78,62,47,79,44,54,29,40,37,34,27,84,17,31,34,31,64,72,80,89,129

pLDDT: mean 83.92, std 12.27, range [31.09, 96.38]

Sequence (183 aa):
MSWAATRNYATSDAVHSLKGMFNVSMTRKINESMSDAFHRLQVILIQSYSYDLSIFAWTDETRLHSRDILLANSPSEFASCSQIELVKGDWDATIDPIRDEYAILDVLLQFPGNDQKYLLCLNCSYKSSGLQLPGIAIWVRLNTDTGYLERINLTKTEVWEGTSTTEPVTVESSGRVKTGALV